Protein AF-A0A7X2D0K9-F1 (afdb_monomer)

Foldseek 3Di:
DQDQDDPVVQLVLLLVLLLVCCQVQNLVVDDLVNSLVPDSNRPDSVVVCVNAVDSVRSLVVNLVVLLVVLLVVLVCLCVVCVVPLLSNVLVLLVSLLVLVVVLVVCCVVPRNNVSSVSSNVSNVVSSLVSQLVSLQVCVVVVQQPPDPCRDNVCSSVLSVCLNCVLSVQQVPDDPPDDPVVSSVVSSVVNCVVRVHDDD

Nearest PDB structures (foldseek):
  6azh-assembly1_B  TM=4.948E-01  e=3.648E-04  Clostridium perfringens
  8ke8-assembly1_A  TM=5.463E-01  e=1.253E-03  Pseudomonas aeruginosa PAO1
  3q0v-assembly1_A  TM=5.232E-01  e=5.661E-03  Mycobacterium tuberculosis
  3rh2-assembly1_A-2  TM=4.936E-01  e=2.334E-02  Shewanella amazonensis SB2B
  8wll-assembly1_A  TM=2.276E-01  e=7.392E+00  Homo sapiens

Mean predicted aligned error: 6.4 Å

Sequence (199 aa):
MRITKKPDVRKQELIDLAKEMFLKNGYEKVSVREIVNASESMGSPGLFYYYFKSKKAIYEAVIDQMVDQEIEERRTIYEDNKAEPLQALMKLLHVIHNDSFEYQKFRLEKENRTLLEQVSKKLIVAEEDILNELITDMLKEEIISSNPLINLKSVKYITAFLIYGSNGILVGLNPDDDREEANQHIRLLIQELLGIKIE

pLDDT: mean 86.65, std 10.44, range [41.19, 97.5]

Solvent-accessible surface area (backbone atoms only — not comparable to full-atom values): 11268 Å² total; per-residue (Å²): 133,88,73,81,71,57,74,66,58,52,51,49,52,52,34,55,51,43,40,55,46,29,68,70,57,8,66,89,73,56,50,69,65,58,47,39,70,71,36,92,76,50,90,48,74,73,60,48,57,76,76,31,91,41,70,64,52,45,49,52,49,30,40,49,52,54,38,52,50,57,50,50,55,48,50,47,47,41,64,79,25,60,92,41,56,68,60,21,51,54,53,50,53,51,51,56,44,50,49,57,48,51,54,58,59,45,54,72,41,80,54,36,27,73,60,54,52,54,32,52,61,51,40,58,63,58,49,49,53,55,46,35,51,54,53,48,48,36,46,75,70,58,63,37,66,73,44,93,80,65,46,88,89,35,36,70,59,52,42,50,46,52,57,53,50,49,43,51,55,64,70,67,54,57,96,86,52,63,64,67,61,51,50,52,53,46,51,52,53,50,29,61,71,47,44,41,83,87,130

Structure (mmCIF, N/CA/C/O backbone):
data_AF-A0A7X2D0K9-F1
#
_entry.id   AF-A0A7X2D0K9-F1
#
loop_
_atom_site.group_PDB
_atom_site.id
_atom_site.type_symbol
_atom_site.label_atom_id
_atom_site.label_alt_id
_atom_site.label_comp_id
_atom_site.label_asym_id
_atom_site.label_entity_id
_atom_site.label_seq_id
_atom_site.pdbx_PDB_ins_code
_atom_site.Cartn_x
_atom_site.Cartn_y
_atom_site.Cartn_z
_atom_site.occupancy
_atom_site.B_iso_or_equiv
_atom_site.auth_seq_id
_atom_site.auth_comp_id
_atom_site.auth_asym_id
_atom_site.auth_atom_id
_atom_site.pdbx_PDB_model_num
ATOM 1 N N . MET A 1 1 ? 27.783 -22.783 -21.496 1.00 41.19 1 MET A N 1
ATOM 2 C CA . MET A 1 1 ? 26.554 -23.614 -21.463 1.00 41.19 1 MET A CA 1
ATOM 3 C C . MET A 1 1 ? 25.361 -22.682 -21.292 1.00 41.19 1 MET A C 1
ATOM 5 O O . MET A 1 1 ? 25.388 -21.886 -20.367 1.00 41.19 1 MET A O 1
ATOM 9 N N . ARG A 1 2 ? 24.355 -22.717 -22.179 1.00 52.44 2 ARG A N 1
ATOM 10 C CA . ARG A 1 2 ? 23.153 -21.870 -22.054 1.00 52.44 2 ARG A CA 1
ATOM 11 C C . ARG A 1 2 ? 22.210 -22.503 -21.030 1.00 52.44 2 ARG A C 1
ATOM 13 O O . ARG A 1 2 ? 21.571 -23.509 -21.329 1.00 52.44 2 ARG A O 1
ATOM 20 N N . ILE A 1 3 ? 22.151 -21.945 -19.822 1.00 51.19 3 ILE A N 1
ATOM 21 C CA . ILE A 1 3 ? 21.240 -22.424 -18.778 1.00 51.19 3 ILE A CA 1
ATOM 22 C C . ILE A 1 3 ? 19.817 -22.044 -19.191 1.00 51.19 3 ILE A C 1
ATOM 24 O O . ILE A 1 3 ? 19.452 -20.871 -19.278 1.00 51.19 3 ILE A O 1
ATOM 28 N N . THR A 1 4 ? 19.003 -23.049 -19.501 1.00 59.88 4 THR A N 1
ATOM 29 C CA . THR A 1 4 ? 17.607 -22.836 -19.880 1.00 59.88 4 THR A CA 1
ATOM 30 C C . THR A 1 4 ? 16.773 -22.744 -18.602 1.00 59.88 4 THR A C 1
ATOM 32 O O . THR A 1 4 ? 16.298 -23.757 -18.103 1.00 59.88 4 THR A O 1
ATOM 35 N N . LYS A 1 5 ? 16.615 -21.534 -18.045 1.00 65.81 5 LYS A N 1
ATOM 36 C CA . LYS A 1 5 ? 15.703 -21.287 -16.912 1.00 65.81 5 LYS A CA 1
ATOM 37 C C . LYS A 1 5 ? 14.236 -21.576 -17.304 1.00 65.81 5 LYS A C 1
ATOM 39 O O . LYS A 1 5 ? 13.895 -21.574 -18.491 1.00 65.81 5 LYS A O 1
ATOM 44 N N . LYS A 1 6 ? 13.356 -21.836 -16.328 1.00 77.31 6 LYS A N 1
ATOM 45 C CA . LYS A 1 6 ? 11.905 -21.997 -16.572 1.00 77.31 6 LYS A CA 1
ATOM 46 C C . LYS A 1 6 ? 11.286 -20.677 -17.081 1.00 77.31 6 LYS A C 1
ATOM 48 O O . LYS A 1 6 ? 11.848 -19.618 -16.795 1.00 77.31 6 LYS A O 1
ATOM 53 N N . PRO A 1 7 ? 10.172 -20.711 -17.841 1.00 76.31 7 PRO A N 1
ATOM 54 C CA . PRO A 1 7 ? 9.552 -19.509 -18.403 1.00 76.31 7 PRO A CA 1
ATOM 55 C C . PRO A 1 7 ? 9.272 -18.402 -17.379 1.00 76.31 7 PRO A C 1
ATOM 57 O O . PRO A 1 7 ? 9.607 -17.254 -17.657 1.00 76.31 7 PRO A O 1
ATOM 60 N N . ASP A 1 8 ? 8.764 -18.749 -16.196 1.00 82.56 8 ASP A N 1
ATOM 61 C CA . ASP A 1 8 ? 8.430 -17.773 -15.147 1.00 82.56 8 ASP A CA 1
ATOM 62 C C . ASP A 1 8 ? 9.672 -17.105 -14.555 1.00 82.56 8 ASP A C 1
ATOM 64 O O . ASP A 1 8 ? 9.684 -15.901 -14.330 1.00 82.56 8 ASP A O 1
ATOM 68 N N . VAL A 1 9 ? 10.768 -17.857 -14.412 1.00 86.31 9 VAL A N 1
ATOM 69 C CA . VAL A 1 9 ? 12.037 -17.326 -13.895 1.00 86.31 9 VAL A CA 1
ATOM 70 C C . VAL A 1 9 ? 12.632 -16.292 -14.852 1.00 86.31 9 VAL A C 1
ATOM 72 O O . VAL A 1 9 ? 13.181 -15.292 -14.407 1.00 86.31 9 VAL A O 1
ATOM 75 N N . ARG A 1 10 ? 12.504 -16.497 -16.171 1.00 88.75 10 ARG A N 1
ATOM 76 C CA . ARG A 1 10 ? 12.942 -15.490 -17.155 1.00 88.75 10 ARG A CA 1
ATOM 77 C C . ARG A 1 10 ? 12.069 -14.247 -17.130 1.00 88.75 10 ARG A C 1
ATOM 79 O O . ARG A 1 10 ? 12.584 -13.142 -17.256 1.00 88.75 10 ARG A O 1
ATOM 86 N N . LYS A 1 11 ? 10.751 -14.434 -17.006 1.00 92.31 11 LYS A N 1
ATOM 87 C CA . LYS A 1 11 ? 9.814 -13.316 -16.896 1.00 92.31 11 LYS A CA 1
ATOM 88 C C . LYS A 1 11 ? 10.157 -12.468 -15.673 1.00 92.31 11 LYS A C 1
ATOM 90 O O . LYS A 1 11 ? 10.263 -11.260 -15.820 1.00 92.31 11 LYS A O 1
ATOM 95 N N . GLN A 1 12 ? 10.388 -13.101 -14.524 1.00 94.62 12 GLN A N 1
ATOM 96 C CA . GLN A 1 12 ? 10.750 -12.414 -13.288 1.00 94.62 12 GLN A CA 1
ATOM 97 C C . GLN A 1 12 ? 12.094 -11.683 -13.406 1.00 94.62 12 GLN A C 1
ATOM 99 O O . GLN A 1 12 ? 12.159 -10.497 -13.117 1.00 94.62 12 GLN A O 1
ATOM 104 N N . GLU A 1 13 ? 13.123 -12.338 -13.956 1.00 94.56 13 GLU A N 1
ATOM 105 C CA . GLU A 1 13 ? 14.435 -11.716 -14.202 1.00 94.56 13 GLU A CA 1
ATOM 106 C C . GLU A 1 13 ? 14.327 -10.444 -15.062 1.00 94.56 13 GLU A C 1
ATOM 108 O O . GLU A 1 13 ? 14.977 -9.442 -14.776 1.00 94.56 13 GLU A O 1
ATOM 113 N N . LEU A 1 14 ? 13.479 -10.456 -16.098 1.00 95.62 14 LEU A N 1
ATOM 114 C CA . LEU A 1 14 ? 13.213 -9.264 -16.905 1.00 95.62 14 LEU A CA 1
ATOM 115 C C . LEU A 1 14 ? 12.571 -8.140 -16.083 1.00 95.62 14 LEU A C 1
ATOM 117 O O . LEU A 1 14 ? 12.952 -6.986 -16.268 1.00 95.62 14 LEU A O 1
ATOM 121 N N . ILE A 1 15 ? 11.599 -8.456 -15.219 1.00 97.06 15 ILE A N 1
ATOM 122 C CA . ILE A 1 15 ? 10.925 -7.451 -14.384 1.00 97.06 15 ILE A CA 1
ATOM 123 C C . ILE A 1 15 ? 11.915 -6.856 -13.380 1.00 97.06 15 ILE A C 1
ATOM 125 O O . ILE A 1 15 ? 11.982 -5.636 -13.268 1.00 97.06 15 ILE A O 1
ATOM 129 N N . ASP A 1 16 ? 12.736 -7.679 -12.726 1.00 96.31 16 ASP A N 1
ATOM 130 C CA . ASP A 1 16 ? 13.727 -7.215 -11.748 1.00 96.31 16 ASP A CA 1
ATOM 131 C C . ASP A 1 16 ? 14.760 -6.275 -12.389 1.00 96.31 16 ASP A C 1
ATOM 133 O O . ASP A 1 16 ? 14.993 -5.171 -11.893 1.00 96.31 16 ASP A O 1
ATOM 137 N N . LEU A 1 17 ? 15.300 -6.648 -13.555 1.00 96.50 17 LEU A N 1
ATOM 138 C CA . LEU A 1 17 ? 16.214 -5.790 -14.317 1.00 96.50 17 LEU A CA 1
ATOM 139 C C . LEU A 1 17 ? 15.535 -4.491 -14.763 1.00 96.50 17 LEU A C 1
ATOM 141 O O . LEU A 1 17 ? 16.104 -3.406 -14.643 1.00 96.50 17 LEU A O 1
ATOM 145 N N . ALA A 1 18 ? 14.304 -4.581 -15.271 1.00 96.56 18 ALA A N 1
ATOM 146 C CA . ALA A 1 18 ? 13.548 -3.405 -15.677 1.00 96.56 18 ALA A CA 1
ATOM 147 C C . ALA A 1 18 ? 13.277 -2.471 -14.489 1.00 96.56 18 ALA A C 1
ATOM 149 O O . ALA A 1 18 ? 13.417 -1.258 -14.644 1.00 96.56 18 ALA A O 1
ATOM 150 N N . LYS A 1 19 ? 12.957 -3.014 -13.306 1.00 95.38 19 LYS A N 1
ATOM 151 C CA . LYS A 1 19 ? 12.763 -2.258 -12.062 1.00 95.38 19 LYS A CA 1
ATOM 152 C C . LYS A 1 19 ? 14.001 -1.437 -11.726 1.00 95.38 19 LYS A C 1
ATOM 154 O O . LYS A 1 19 ? 13.898 -0.217 -11.601 1.00 95.38 19 LYS A O 1
ATOM 159 N N . GLU A 1 20 ? 15.167 -2.075 -11.649 1.00 93.50 2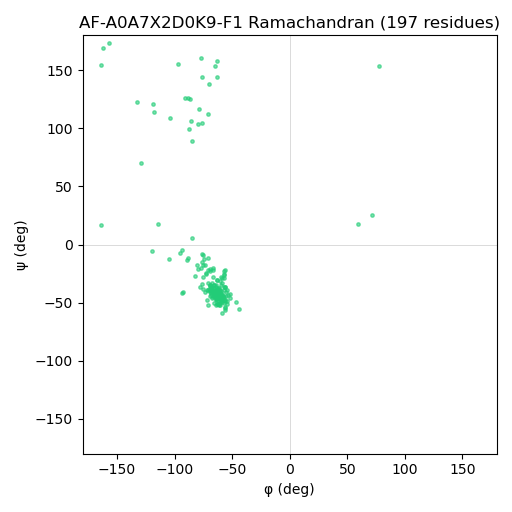0 GLU A N 1
ATOM 160 C CA . GLU A 1 20 ? 16.434 -1.391 -11.357 1.00 93.50 20 GLU A CA 1
ATOM 161 C C . GLU A 1 20 ? 16.735 -0.290 -12.377 1.00 93.50 20 GLU A C 1
ATOM 163 O O . GLU A 1 20 ? 17.089 0.835 -12.021 1.00 93.50 20 GLU A O 1
ATOM 168 N N . MET A 1 21 ? 16.557 -0.585 -13.665 1.00 94.31 21 MET A N 1
ATOM 169 C CA . MET A 1 21 ? 16.851 0.368 -14.729 1.00 94.31 21 MET A CA 1
ATOM 170 C C . MET A 1 21 ? 15.879 1.550 -14.741 1.00 94.31 21 MET A C 1
ATOM 172 O O . MET A 1 21 ? 16.321 2.680 -14.962 1.00 94.31 21 MET A O 1
ATOM 176 N N . PHE A 1 22 ? 14.584 1.318 -14.503 1.00 93.56 22 PHE A N 1
ATOM 177 C CA . PHE A 1 22 ? 13.576 2.376 -14.435 1.00 93.56 22 PHE A CA 1
ATOM 178 C C . PHE A 1 22 ? 13.753 3.261 -13.200 1.00 93.56 22 PHE A C 1
ATOM 180 O O . PHE A 1 22 ? 13.611 4.471 -13.342 1.00 93.56 22 PHE A O 1
ATOM 187 N N . LEU A 1 23 ? 14.110 2.695 -12.041 1.00 88.38 23 LEU A N 1
ATOM 188 C CA . LEU A 1 23 ? 14.434 3.453 -10.823 1.00 88.38 23 LEU A CA 1
ATOM 189 C C . LEU A 1 23 ? 15.770 4.202 -10.912 1.00 88.38 23 LEU A C 1
ATOM 191 O O . LEU A 1 23 ? 16.012 5.137 -10.156 1.00 88.38 23 LEU A O 1
ATOM 195 N N . LYS A 1 24 ? 16.682 3.784 -11.790 1.00 88.44 24 LYS A N 1
ATOM 196 C CA . LYS A 1 24 ? 17.983 4.448 -11.933 1.00 88.44 24 LYS A CA 1
ATOM 197 C C . LYS A 1 24 ? 17.992 5.532 -13.001 1.00 88.44 24 LYS A C 1
ATOM 199 O O . LYS A 1 24 ? 18.647 6.548 -12.822 1.00 88.44 24 LYS A O 1
ATOM 204 N N . ASN A 1 25 ? 17.341 5.281 -14.135 1.00 89.69 25 ASN A N 1
ATOM 205 C CA . ASN A 1 25 ? 17.474 6.118 -15.330 1.00 89.69 25 ASN A CA 1
ATOM 206 C C . ASN A 1 25 ? 16.141 6.749 -15.768 1.00 89.69 25 ASN A C 1
ATOM 208 O O . ASN A 1 25 ? 16.107 7.533 -16.720 1.00 89.69 25 ASN A O 1
ATOM 212 N N . GLY A 1 26 ? 15.035 6.393 -15.112 1.00 89.31 26 GLY A N 1
ATOM 213 C CA . GLY A 1 26 ? 13.687 6.793 -15.491 1.00 89.31 26 GLY A CA 1
ATOM 214 C C . GLY A 1 26 ? 13.119 5.997 -16.668 1.00 89.31 26 GLY A C 1
ATOM 215 O O . GLY A 1 26 ? 13.835 5.497 -17.541 1.00 89.31 26 GLY A O 1
ATOM 216 N N . TYR A 1 27 ? 11.787 5.910 -16.717 1.00 91.75 27 TYR A N 1
ATOM 217 C CA . TYR A 1 27 ? 11.067 5.148 -17.741 1.00 91.75 27 TYR A CA 1
ATOM 218 C C . TYR A 1 27 ? 11.460 5.563 -19.160 1.00 91.75 27 TYR A C 1
ATOM 220 O O . TYR A 1 27 ? 11.789 4.699 -19.964 1.00 91.75 27 TYR A O 1
ATOM 228 N N . GLU A 1 28 ? 11.477 6.859 -19.483 1.00 91.50 28 GLU A N 1
ATOM 229 C CA . GLU A 1 28 ? 11.691 7.335 -20.858 1.00 91.50 28 GLU A CA 1
ATOM 230 C C . GLU A 1 28 ? 13.061 6.951 -21.434 1.00 91.50 28 GLU A C 1
ATOM 232 O O . GLU A 1 28 ? 13.142 6.570 -22.602 1.00 91.50 28 GLU A O 1
ATOM 237 N N . LYS A 1 29 ? 14.121 6.961 -20.614 1.00 92.50 29 LYS A N 1
ATOM 238 C CA . LYS A 1 29 ? 15.502 6.746 -21.077 1.00 92.50 29 LYS A CA 1
ATOM 239 C C . LYS A 1 29 ? 15.866 5.277 -21.293 1.00 92.50 29 LYS A C 1
ATOM 241 O O . LYS A 1 29 ? 16.836 5.004 -21.986 1.00 92.50 29 LYS A O 1
ATOM 246 N N . VAL A 1 30 ? 15.105 4.341 -20.727 1.00 93.94 30 VAL A N 1
ATOM 247 C CA . VAL A 1 30 ? 15.395 2.902 -20.815 1.00 93.94 30 VAL A CA 1
ATOM 248 C C . VAL A 1 30 ? 14.707 2.280 -22.030 1.00 93.94 30 VAL A C 1
ATOM 250 O O . VAL A 1 30 ? 13.489 2.372 -22.185 1.00 93.94 30 VAL A O 1
ATOM 253 N N . SER A 1 31 ? 15.444 1.590 -22.892 1.00 94.81 31 SER A N 1
ATOM 254 C CA . SER A 1 31 ? 14.889 0.835 -24.020 1.00 94.81 31 SER A CA 1
ATOM 255 C C . SER A 1 31 ? 14.709 -0.654 -23.702 1.00 94.81 31 SER A C 1
ATOM 257 O O . SER A 1 31 ? 15.433 -1.240 -22.901 1.00 94.81 31 SER A O 1
ATOM 259 N N . VAL A 1 32 ? 13.778 -1.313 -24.406 1.00 93.88 32 VAL A N 1
ATOM 260 C CA . VAL A 1 32 ? 13.599 -2.781 -24.329 1.00 93.88 32 VAL A CA 1
ATOM 261 C C . VAL A 1 32 ? 14.899 -3.513 -24.658 1.00 93.88 32 VAL A C 1
ATOM 263 O O . VAL A 1 32 ? 15.212 -4.532 -24.051 1.00 93.88 32 VAL A O 1
ATOM 266 N N . ARG A 1 33 ? 15.679 -2.987 -25.608 1.00 92.31 33 ARG A N 1
ATOM 267 C CA . ARG A 1 33 ? 16.948 -3.591 -26.012 1.00 92.31 33 ARG A CA 1
ATOM 268 C C . ARG A 1 33 ? 17.971 -3.563 -24.880 1.00 92.31 33 ARG A C 1
ATOM 270 O O . ARG A 1 33 ? 18.665 -4.555 -24.700 1.00 92.31 33 ARG A O 1
ATOM 277 N N . GLU A 1 34 ? 18.059 -2.470 -24.128 1.00 94.69 34 GLU A N 1
ATOM 278 C CA . GLU A 1 34 ? 18.971 -2.385 -22.982 1.00 94.69 34 GLU A CA 1
ATOM 279 C C . GLU A 1 34 ? 18.564 -3.358 -21.870 1.00 94.69 34 GLU A C 1
ATOM 281 O O . GLU A 1 34 ? 19.430 -4.065 -21.367 1.00 94.69 34 GLU A O 1
ATOM 286 N N . ILE A 1 35 ? 17.263 -3.484 -21.568 1.00 94.44 35 ILE A N 1
ATOM 287 C CA . ILE A 1 35 ? 16.752 -4.468 -20.590 1.00 94.44 35 ILE A CA 1
ATOM 288 C C . ILE A 1 35 ? 17.111 -5.898 -21.021 1.00 94.44 35 ILE A C 1
ATOM 290 O O . ILE A 1 35 ? 17.628 -6.685 -20.234 1.00 94.44 35 ILE A O 1
ATOM 294 N N . VAL A 1 36 ? 16.872 -6.242 -22.292 1.00 92.62 36 VAL A N 1
ATOM 295 C CA . VAL A 1 36 ? 17.205 -7.570 -22.834 1.00 92.62 36 VAL A CA 1
ATOM 296 C C . VAL A 1 36 ? 18.707 -7.835 -22.780 1.00 92.62 36 VAL A C 1
ATOM 298 O O . VAL A 1 36 ? 19.105 -8.936 -22.419 1.00 92.62 36 VAL A O 1
ATOM 301 N N . ASN A 1 37 ? 19.534 -6.851 -23.138 1.00 91.94 37 ASN A N 1
ATOM 302 C CA . ASN A 1 37 ? 20.990 -6.995 -23.133 1.00 91.94 37 ASN A CA 1
ATOM 303 C C . ASN A 1 37 ? 21.562 -7.154 -21.717 1.00 91.94 37 ASN A C 1
ATOM 305 O O . ASN A 1 37 ? 22.624 -7.751 -21.569 1.00 91.94 37 ASN A O 1
ATOM 309 N N . ALA A 1 38 ? 20.886 -6.611 -20.702 1.00 91.44 38 ALA A N 1
ATOM 310 C CA . ALA A 1 38 ? 21.256 -6.785 -19.301 1.00 91.44 38 ALA A CA 1
ATOM 311 C C . ALA A 1 38 ? 20.893 -8.180 -18.758 1.00 91.44 38 ALA A C 1
ATOM 313 O O . ALA A 1 38 ? 21.428 -8.595 -17.734 1.00 91.44 38 ALA A O 1
ATOM 314 N N . SER A 1 39 ? 20.005 -8.917 -19.433 1.00 88.50 39 SER A N 1
ATOM 315 C CA . SER A 1 39 ? 19.603 -10.256 -19.011 1.00 88.50 39 SER A CA 1
ATOM 316 C C . SER A 1 39 ? 20.535 -11.334 -19.555 1.00 88.50 39 SER A C 1
ATOM 318 O O . SER A 1 39 ? 20.699 -11.510 -20.762 1.00 88.50 39 SER A O 1
ATOM 320 N N . GLU A 1 40 ? 21.070 -12.148 -18.650 1.00 81.62 40 GLU A N 1
ATOM 321 C CA . GLU A 1 40 ? 21.912 -13.297 -18.992 1.00 81.62 40 GLU A CA 1
ATOM 322 C C . GLU A 1 40 ? 21.105 -14.458 -19.596 1.00 81.62 40 GLU A C 1
ATOM 324 O O . GLU A 1 40 ? 21.635 -15.302 -20.327 1.00 81.62 40 GLU A O 1
ATOM 329 N N . SER A 1 41 ? 19.806 -14.531 -19.287 1.00 78.25 41 SER A N 1
ATOM 330 C CA . SER A 1 41 ? 18.927 -15.610 -19.745 1.00 78.25 41 SER A CA 1
ATOM 331 C C . SER A 1 41 ? 18.251 -15.330 -21.093 1.00 78.25 41 SER A C 1
ATOM 333 O O . SER A 1 41 ? 17.717 -16.257 -21.730 1.00 78.25 41 SER A O 1
ATOM 335 N N . MET A 1 42 ? 18.300 -14.079 -21.556 1.00 77.81 42 MET A N 1
ATOM 336 C CA . MET A 1 42 ? 17.675 -13.639 -22.795 1.00 77.81 42 MET A CA 1
ATOM 337 C C . MET A 1 42 ? 18.606 -13.843 -23.987 1.00 77.81 42 MET A C 1
ATOM 339 O O . MET A 1 42 ? 19.484 -13.052 -24.295 1.00 77.81 42 MET A O 1
ATOM 343 N N . GLY A 1 43 ? 18.376 -14.933 -24.720 1.00 69.88 43 GLY A N 1
ATOM 344 C CA . GLY A 1 43 ? 19.185 -15.265 -25.898 1.00 69.88 43 GLY A CA 1
ATOM 345 C C . GLY A 1 43 ? 18.909 -14.415 -27.147 1.00 69.88 43 GLY A C 1
ATOM 346 O O . GLY A 1 43 ? 19.660 -14.523 -28.109 1.00 69.88 43 GLY A O 1
ATOM 347 N N . SER A 1 44 ? 17.820 -13.633 -27.188 1.00 77.81 44 SER A N 1
ATOM 348 C CA . SER A 1 44 ? 17.538 -12.686 -28.282 1.00 77.81 44 SER A CA 1
ATOM 349 C C . SER A 1 44 ? 16.459 -11.658 -27.898 1.00 77.81 44 SER A C 1
ATOM 351 O O . SER A 1 44 ? 15.570 -11.995 -27.110 1.00 77.81 44 SER A O 1
ATOM 353 N N . PRO A 1 45 ? 16.439 -10.461 -28.522 1.00 77.69 45 PRO A N 1
ATOM 354 C CA . PRO A 1 45 ? 15.358 -9.481 -28.357 1.00 77.69 45 PRO A CA 1
ATOM 355 C C . PRO A 1 45 ? 13.969 -9.994 -28.749 1.00 77.69 45 PRO A C 1
ATOM 357 O O . PRO A 1 45 ? 12.979 -9.571 -28.165 1.00 77.69 45 PRO A O 1
ATOM 360 N N . GLY A 1 46 ? 13.874 -10.939 -29.691 1.00 83.88 46 GLY A N 1
ATOM 361 C CA . GLY A 1 46 ? 12.589 -11.515 -30.103 1.00 83.88 46 GLY A CA 1
ATOM 362 C C . GLY A 1 46 ? 11.877 -12.274 -28.979 1.00 83.88 46 GLY A C 1
ATOM 363 O O . GLY A 1 46 ? 10.652 -12.257 -28.906 1.00 83.88 46 GLY A O 1
ATOM 364 N N . LEU A 1 47 ? 12.635 -12.876 -28.054 1.00 87.12 47 LEU A N 1
ATOM 365 C CA . LEU A 1 47 ? 12.073 -13.603 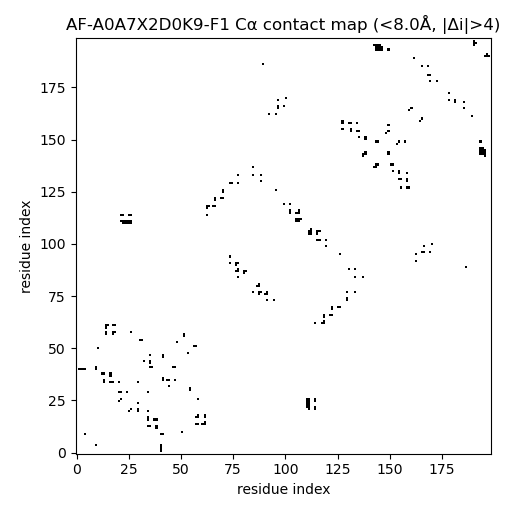-26.912 1.00 87.12 47 LEU A CA 1
ATOM 366 C C . LEU A 1 47 ? 11.394 -12.667 -25.901 1.00 87.12 47 LEU A C 1
ATOM 368 O O . LEU A 1 47 ? 10.516 -13.105 -25.168 1.00 87.12 47 LEU A O 1
ATOM 372 N N . PHE A 1 48 ? 11.750 -11.379 -25.868 1.00 91.56 48 PHE A N 1
ATOM 373 C CA . PHE A 1 48 ? 11.098 -10.416 -24.976 1.00 91.56 48 PHE A CA 1
ATOM 374 C C . PHE A 1 48 ? 9.598 -10.344 -25.258 1.00 91.56 48 PHE A C 1
ATOM 376 O O . PHE A 1 48 ? 8.787 -10.397 -24.337 1.00 91.56 48 PHE A O 1
ATOM 383 N N . TYR A 1 49 ? 9.235 -10.314 -26.542 1.00 91.56 49 TYR A N 1
ATOM 384 C CA . TYR A 1 49 ? 7.850 -10.179 -26.984 1.00 91.56 49 TYR A CA 1
ATOM 385 C C . TYR A 1 49 ? 6.986 -11.419 -26.731 1.00 91.56 49 TYR A C 1
ATOM 387 O O . TYR A 1 49 ? 5.763 -11.329 -26.809 1.00 91.56 49 TYR A O 1
ATOM 395 N N . TYR A 1 50 ? 7.597 -12.552 -26.368 1.00 90.69 50 TYR A N 1
ATOM 396 C CA . TYR A 1 50 ? 6.871 -13.697 -25.820 1.00 90.69 50 TYR A CA 1
ATOM 397 C C . TYR A 1 50 ? 6.323 -13.403 -24.411 1.00 90.69 50 TYR A C 1
ATOM 399 O O . TYR A 1 50 ? 5.225 -13.839 -24.079 1.00 90.69 50 TYR A O 1
ATOM 407 N N . TYR A 1 51 ? 7.063 -12.640 -23.596 1.00 92.38 51 TYR A N 1
ATOM 408 C CA . TYR A 1 51 ? 6.690 -12.307 -22.216 1.00 92.38 51 TYR A CA 1
ATOM 409 C C . TYR A 1 51 ? 5.930 -10.984 -22.099 1.00 92.38 51 TYR A C 1
ATOM 411 O O . TYR A 1 51 ? 4.950 -10.898 -21.360 1.00 92.38 51 TYR A O 1
ATOM 419 N N . PHE A 1 52 ? 6.365 -9.956 -22.830 1.00 95.62 52 PHE A N 1
ATOM 420 C CA . PHE A 1 52 ? 5.822 -8.605 -22.736 1.00 95.62 52 PHE A CA 1
ATOM 421 C C . PHE A 1 52 ? 5.534 -8.033 -24.116 1.00 95.62 52 PHE A C 1
ATOM 423 O O . PHE A 1 52 ? 6.421 -7.867 -24.948 1.00 95.62 52 PHE A O 1
ATOM 430 N N . LYS A 1 53 ? 4.277 -7.648 -24.346 1.00 94.75 53 LYS A N 1
ATOM 431 C CA . LYS A 1 53 ? 3.839 -7.089 -25.633 1.00 94.75 53 LYS A CA 1
ATOM 432 C C . LYS A 1 53 ? 4.468 -5.725 -25.944 1.00 94.75 53 LYS A C 1
ATOM 434 O O . LYS A 1 53 ? 4.475 -5.306 -27.097 1.00 94.75 53 LYS A O 1
ATOM 439 N N . SER A 1 54 ? 4.963 -5.009 -24.933 1.00 96.00 54 SER A N 1
ATOM 440 C CA . SER A 1 54 ? 5.544 -3.672 -25.078 1.00 96.00 54 SER A CA 1
ATOM 441 C C . SER A 1 54 ? 6.405 -3.284 -23.870 1.00 96.00 54 SER A C 1
ATOM 443 O O . SER A 1 54 ? 6.341 -3.921 -22.818 1.00 96.00 54 SER A O 1
ATOM 445 N N . LYS A 1 55 ? 7.161 -2.181 -23.998 1.00 95.56 55 LYS A N 1
ATOM 446 C CA . LYS A 1 55 ? 7.840 -1.510 -22.872 1.00 95.56 55 LYS A CA 1
ATOM 447 C C . LYS A 1 55 ? 6.854 -1.104 -21.766 1.00 95.56 55 LYS A C 1
ATOM 449 O O . LYS A 1 55 ? 7.171 -1.218 -20.590 1.00 95.56 55 LYS A O 1
ATOM 454 N N . LYS A 1 56 ? 5.644 -0.678 -22.147 1.00 96.38 56 LYS A N 1
ATOM 455 C CA . LYS A 1 56 ? 4.580 -0.336 -21.197 1.00 96.38 56 LYS A CA 1
ATOM 456 C C . LYS A 1 56 ? 4.128 -1.559 -20.393 1.00 96.38 56 LYS A C 1
ATOM 458 O O . LYS A 1 56 ? 3.951 -1.446 -19.194 1.00 96.38 56 LYS A O 1
ATOM 463 N N . ALA A 1 57 ? 4.006 -2.726 -21.030 1.00 97.50 57 ALA A N 1
ATOM 464 C CA . ALA A 1 57 ? 3.565 -3.944 -20.350 1.00 97.50 57 ALA A CA 1
ATOM 465 C C . ALA A 1 57 ? 4.553 -4.411 -19.265 1.00 97.50 57 ALA A C 1
ATOM 467 O O . ALA A 1 57 ? 4.129 -4.818 -18.191 1.00 97.50 57 ALA A O 1
ATOM 468 N N . ILE A 1 58 ? 5.866 -4.336 -19.521 1.00 97.06 58 ILE A N 1
ATOM 469 C CA . ILE A 1 58 ? 6.863 -4.642 -18.481 1.00 97.06 58 ILE A CA 1
ATOM 470 C C . ILE A 1 58 ? 6.909 -3.558 -17.401 1.00 97.06 58 ILE A C 1
ATOM 472 O O . ILE A 1 58 ? 7.113 -3.867 -16.237 1.00 97.06 58 ILE A O 1
ATOM 476 N N . TYR A 1 59 ? 6.665 -2.298 -17.760 1.00 96.56 59 TYR A N 1
ATOM 477 C CA . TYR A 1 59 ? 6.580 -1.205 -16.795 1.00 96.56 59 TYR A CA 1
ATOM 478 C C . TYR A 1 59 ? 5.382 -1.343 -15.846 1.00 96.56 59 TYR A C 1
ATOM 480 O O . TYR A 1 59 ? 5.537 -1.173 -14.642 1.00 96.56 59 TYR A O 1
ATOM 488 N N . GLU A 1 60 ? 4.209 -1.715 -16.364 1.00 96.69 60 GLU A N 1
ATOM 489 C CA . GLU A 1 60 ? 3.034 -2.045 -15.547 1.00 96.69 60 GLU A CA 1
ATOM 490 C C . GLU A 1 60 ? 3.329 -3.230 -14.614 1.00 96.69 60 GLU A C 1
ATOM 492 O O . GLU A 1 60 ? 3.028 -3.145 -13.429 1.00 96.69 60 GLU A O 1
ATOM 497 N N . ALA A 1 61 ? 4.018 -4.268 -15.106 1.00 97.19 61 ALA A N 1
ATOM 498 C CA . ALA A 1 61 ? 4.429 -5.406 -14.282 1.00 97.19 61 ALA A CA 1
ATOM 499 C C . ALA A 1 61 ? 5.449 -5.038 -13.188 1.00 97.19 61 ALA A C 1
ATOM 501 O O . ALA A 1 61 ? 5.395 -5.600 -12.100 1.00 97.19 61 ALA A O 1
ATOM 502 N N . VAL A 1 62 ? 6.363 -4.094 -13.450 1.00 96.75 62 VAL A N 1
ATOM 503 C CA . VAL A 1 62 ? 7.270 -3.549 -12.424 1.00 96.75 62 VAL A CA 1
ATOM 504 C C . VAL A 1 62 ? 6.473 -2.842 -11.330 1.00 96.75 62 VAL A C 1
ATOM 506 O O . VAL A 1 62 ? 6.742 -3.060 -10.153 1.00 96.75 62 VAL A O 1
ATOM 509 N N . ILE A 1 63 ? 5.493 -2.014 -11.708 1.00 94.75 63 ILE A N 1
ATOM 510 C CA . ILE A 1 63 ? 4.618 -1.335 -10.745 1.00 94.75 63 ILE A CA 1
ATOM 511 C C . ILE A 1 63 ? 3.864 -2.365 -9.901 1.00 94.75 63 ILE A C 1
ATOM 513 O O . ILE A 1 63 ? 3.846 -2.228 -8.684 1.00 94.75 63 ILE A O 1
ATOM 517 N N . ASP A 1 64 ? 3.260 -3.372 -10.536 1.00 95.75 64 ASP A N 1
ATOM 518 C CA . ASP A 1 64 ? 2.518 -4.423 -9.832 1.00 95.75 64 ASP A CA 1
ATOM 519 C C . ASP A 1 64 ? 3.424 -5.170 -8.849 1.00 95.75 64 ASP A C 1
ATOM 521 O O . ASP A 1 64 ? 3.086 -5.260 -7.679 1.00 95.75 64 ASP A O 1
ATOM 525 N N . GLN A 1 65 ? 4.627 -5.582 -9.268 1.00 95.38 65 GLN A N 1
ATOM 526 C CA . GLN A 1 65 ? 5.582 -6.240 -8.371 1.00 95.38 65 GLN A CA 1
ATOM 527 C C . GLN A 1 65 ? 5.959 -5.366 -7.168 1.00 95.38 65 GLN A C 1
ATOM 529 O O . GLN A 1 65 ? 6.085 -5.878 -6.059 1.00 95.38 65 GLN A O 1
ATOM 534 N N . MET A 1 66 ? 6.194 -4.068 -7.380 1.00 92.62 66 MET A N 1
ATOM 535 C CA . MET A 1 66 ? 6.519 -3.156 -6.281 1.00 92.62 66 MET A CA 1
ATOM 536 C C . MET A 1 66 ? 5.348 -3.040 -5.303 1.00 92.62 66 MET A C 1
ATOM 538 O O . MET A 1 66 ? 5.561 -3.105 -4.101 1.00 92.62 66 MET A O 1
ATOM 542 N N . VAL A 1 67 ? 4.120 -2.913 -5.810 1.00 92.94 67 VAL A N 1
ATOM 543 C CA . VAL A 1 67 ? 2.914 -2.851 -4.973 1.00 92.94 67 VAL A CA 1
ATOM 544 C C . VAL A 1 67 ? 2.716 -4.155 -4.203 1.00 92.94 67 VAL A C 1
ATOM 546 O O . VAL A 1 67 ? 2.497 -4.113 -2.998 1.00 92.94 67 VAL A O 1
ATOM 549 N N . ASP A 1 68 ? 2.832 -5.299 -4.876 1.00 93.75 68 ASP A N 1
ATOM 550 C CA . ASP A 1 68 ? 2.652 -6.619 -4.272 1.00 93.75 68 ASP A CA 1
ATOM 551 C C . ASP A 1 68 ? 3.666 -6.862 -3.146 1.00 93.75 68 ASP A C 1
ATOM 553 O O . ASP A 1 68 ? 3.301 -7.401 -2.105 1.00 93.75 68 ASP A O 1
ATOM 557 N N . GLN A 1 69 ? 4.920 -6.427 -3.319 1.00 92.25 69 GLN A N 1
ATOM 558 C CA . GLN A 1 69 ? 5.951 -6.558 -2.289 1.00 92.25 69 GLN A CA 1
ATOM 559 C C . GLN A 1 69 ? 5.590 -5.767 -1.019 1.00 92.25 69 GLN A C 1
ATOM 561 O O . GLN A 1 69 ? 5.583 -6.332 0.071 1.00 92.25 69 GLN A O 1
ATOM 566 N N . GLU A 1 70 ? 5.240 -4.489 -1.160 1.00 91.38 70 GLU A N 1
ATOM 567 C CA . GLU A 1 70 ? 4.851 -3.625 -0.034 1.00 91.38 70 GLU A CA 1
ATOM 568 C C . GLU A 1 70 ? 3.586 -4.146 0.672 1.00 91.38 70 GLU A C 1
ATOM 570 O O . GLU A 1 70 ? 3.469 -4.131 1.899 1.00 91.38 70 GLU A O 1
ATOM 575 N N . ILE A 1 71 ? 2.617 -4.642 -0.101 1.00 92.94 71 ILE A N 1
ATOM 576 C CA . ILE A 1 71 ? 1.375 -5.208 0.432 1.00 92.94 71 ILE A CA 1
ATOM 577 C C . ILE A 1 71 ? 1.620 -6.514 1.180 1.00 92.94 71 ILE A C 1
ATOM 579 O O . ILE A 1 71 ? 0.998 -6.725 2.222 1.00 92.94 71 ILE A O 1
ATOM 583 N N . GLU A 1 72 ? 2.533 -7.362 0.714 1.00 93.75 72 GLU A N 1
ATOM 584 C CA . GLU A 1 72 ? 2.899 -8.586 1.427 1.00 93.75 72 GLU A CA 1
ATOM 585 C C . GLU A 1 72 ? 3.601 -8.277 2.758 1.00 93.75 72 GLU A C 1
ATOM 587 O O . GLU A 1 72 ? 3.299 -8.895 3.783 1.00 93.75 72 GLU A O 1
ATOM 592 N N . GLU A 1 73 ? 4.475 -7.267 2.785 1.00 91.81 73 GLU A N 1
ATOM 593 C CA . GLU A 1 73 ? 5.118 -6.794 4.017 1.00 91.81 73 GLU A CA 1
ATOM 594 C C . GLU A 1 73 ? 4.075 -6.301 5.035 1.00 91.81 73 GLU A C 1
ATOM 596 O O . GLU A 1 73 ? 4.098 -6.680 6.209 1.00 91.81 73 GLU A O 1
ATOM 601 N N . ARG A 1 74 ? 3.079 -5.535 4.584 1.00 92.75 74 ARG A N 1
ATOM 602 C CA . ARG A 1 74 ? 1.973 -5.055 5.432 1.00 92.75 74 ARG A CA 1
ATOM 603 C C . ARG A 1 74 ? 1.042 -6.172 5.881 1.00 92.75 74 ARG A C 1
ATOM 605 O O . ARG A 1 74 ? 0.622 -6.189 7.036 1.00 92.75 74 ARG A O 1
ATOM 612 N N . ARG A 1 75 ? 0.742 -7.131 5.005 1.00 93.50 75 ARG A N 1
ATOM 613 C CA . ARG A 1 75 ? -0.034 -8.323 5.361 1.00 93.50 75 ARG A CA 1
ATOM 614 C C . ARG A 1 75 ? 0.683 -9.132 6.438 1.00 93.50 75 ARG A C 1
ATOM 616 O O . ARG A 1 75 ? 0.045 -9.526 7.407 1.00 93.50 75 ARG A O 1
ATOM 623 N N . THR A 1 76 ? 2.000 -9.290 6.324 1.00 93.88 76 THR A N 1
ATOM 624 C CA . THR A 1 76 ? 2.833 -9.929 7.353 1.00 93.88 76 THR A CA 1
ATOM 625 C C . THR A 1 76 ? 2.734 -9.181 8.683 1.00 93.88 76 THR A C 1
ATOM 627 O O . THR A 1 76 ? 2.494 -9.804 9.712 1.00 93.88 76 THR A O 1
ATOM 630 N N . ILE A 1 77 ? 2.813 -7.842 8.678 1.00 92.56 77 ILE A N 1
ATOM 631 C CA . ILE A 1 77 ? 2.616 -7.031 9.895 1.00 92.56 77 ILE A CA 1
ATOM 632 C C . ILE A 1 77 ? 1.247 -7.297 10.528 1.00 92.56 77 ILE A C 1
ATOM 634 O O . ILE A 1 77 ? 1.164 -7.452 11.746 1.00 92.56 77 ILE A O 1
ATOM 638 N N . TYR A 1 78 ? 0.179 -7.335 9.735 1.00 91.88 78 TYR A N 1
ATOM 639 C CA . TYR A 1 78 ? -1.159 -7.616 10.249 1.00 91.88 78 TYR A CA 1
ATOM 640 C C . TYR A 1 78 ? -1.254 -9.026 10.856 1.00 91.88 78 TYR A C 1
ATOM 642 O O . TYR A 1 78 ? -1.653 -9.157 12.013 1.00 91.88 78 TYR A O 1
ATOM 650 N N . GLU A 1 79 ? -0.830 -10.063 10.129 1.00 92.19 79 GLU A N 1
ATOM 651 C CA . GLU A 1 79 ? -0.938 -11.456 10.584 1.00 92.19 79 GLU A CA 1
ATOM 652 C C . GLU A 1 79 ? -0.053 -11.750 11.808 1.00 92.19 79 GLU A C 1
ATOM 654 O O . GLU A 1 79 ? -0.517 -12.370 12.767 1.00 92.19 79 GLU A O 1
ATOM 659 N N . ASP A 1 80 ? 1.180 -11.234 11.849 1.00 94.25 80 ASP A N 1
ATOM 660 C CA . ASP A 1 80 ? 2.101 -11.425 12.980 1.00 94.25 80 ASP A CA 1
ATOM 661 C C . ASP A 1 80 ? 1.615 -10.742 14.269 1.00 94.25 80 ASP A C 1
ATOM 663 O O . ASP A 1 80 ? 2.033 -11.105 15.369 1.00 94.25 80 ASP A O 1
ATOM 667 N N . ASN A 1 81 ? 0.743 -9.735 14.152 1.00 91.25 81 ASN A N 1
ATOM 668 C CA . ASN A 1 81 ? 0.238 -8.943 15.277 1.00 91.25 81 ASN A CA 1
ATOM 669 C C . ASN A 1 81 ? -1.265 -9.143 15.499 1.00 91.25 81 ASN A C 1
ATOM 671 O O . ASN A 1 81 ? -1.897 -8.349 16.194 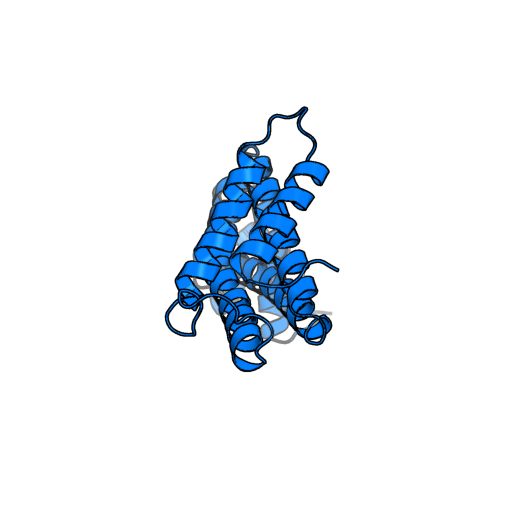1.00 91.25 81 ASN A O 1
ATOM 675 N N . LYS A 1 82 ? -1.845 -10.217 14.952 1.00 86.88 82 LYS A N 1
ATOM 676 C CA . LYS A 1 82 ? -3.286 -10.490 15.026 1.00 86.88 82 LYS A CA 1
ATOM 677 C C . LYS A 1 82 ? -3.814 -10.632 16.456 1.00 86.88 82 LYS A C 1
ATOM 679 O O . LYS A 1 82 ? -4.965 -10.313 16.714 1.00 86.88 82 LYS A O 1
ATOM 684 N N . ALA A 1 83 ? -2.966 -11.067 17.390 1.00 88.56 83 ALA A N 1
ATOM 685 C CA . ALA A 1 83 ? -3.304 -11.155 18.812 1.00 88.56 83 ALA A CA 1
ATOM 686 C C . ALA A 1 83 ? -3.366 -9.785 19.522 1.00 88.56 83 ALA A C 1
ATOM 688 O O . ALA A 1 83 ? -3.961 -9.682 20.589 1.00 88.56 83 ALA A O 1
ATOM 689 N N . GLU A 1 84 ? -2.774 -8.740 18.933 1.00 90.62 84 GLU A N 1
ATOM 690 C CA . GLU A 1 84 ? -2.700 -7.377 19.474 1.00 90.62 84 GLU A CA 1
ATOM 691 C C . GLU A 1 84 ? -3.176 -6.360 18.405 1.00 90.62 84 GLU A C 1
ATOM 693 O O . GLU A 1 84 ? -2.371 -5.595 17.857 1.00 90.62 84 GLU A O 1
ATOM 698 N N . PRO A 1 85 ? -4.480 -6.305 18.060 1.00 88.94 85 PRO A N 1
ATOM 699 C CA . PRO A 1 85 ? -4.955 -5.567 16.881 1.00 88.94 85 PRO A CA 1
ATOM 700 C C . PRO A 1 85 ? -4.673 -4.060 16.891 1.00 88.94 85 PRO A C 1
ATOM 702 O O . PRO A 1 85 ? -4.416 -3.469 15.843 1.00 88.94 85 PRO A O 1
ATOM 705 N N . LEU A 1 86 ? -4.648 -3.421 18.068 1.00 87.12 86 LEU A N 1
ATOM 706 C CA . LEU A 1 86 ? -4.231 -2.019 18.171 1.00 87.12 86 LEU A CA 1
ATOM 707 C C . LEU A 1 86 ? -2.747 -1.852 17.811 1.00 87.12 86 LEU A C 1
ATOM 709 O O . LEU A 1 86 ? -2.381 -0.890 17.138 1.00 87.12 86 LEU A O 1
ATOM 713 N N . GLN A 1 87 ? -1.885 -2.782 18.225 1.00 89.50 87 GLN A N 1
ATOM 714 C CA . GLN A 1 87 ? -0.475 -2.757 17.850 1.00 89.50 87 GLN A CA 1
ATOM 715 C C . GLN A 1 87 ? -0.308 -2.976 16.341 1.00 89.50 87 GLN A C 1
ATOM 717 O O . GLN A 1 87 ? 0.483 -2.264 15.718 1.00 89.50 87 GLN A O 1
ATOM 722 N N . ALA A 1 88 ? -1.071 -3.903 15.751 1.00 93.12 88 ALA A N 1
ATOM 723 C CA . ALA A 1 88 ? -1.111 -4.108 14.303 1.00 93.12 88 ALA A CA 1
ATOM 724 C C . ALA A 1 88 ? -1.505 -2.815 13.569 1.00 93.12 88 ALA A C 1
ATOM 726 O O . ALA A 1 88 ? -0.798 -2.384 12.658 1.00 93.12 88 ALA A O 1
ATOM 727 N N . LEU A 1 89 ? -2.566 -2.140 14.029 1.00 92.75 89 LEU A N 1
ATOM 728 C CA . LEU A 1 89 ? -3.042 -0.875 13.464 1.00 92.75 89 LEU A CA 1
ATOM 729 C C . LEU A 1 89 ? -1.961 0.209 13.516 1.00 92.75 89 LEU A C 1
ATOM 731 O O . LEU A 1 89 ? -1.675 0.851 12.506 1.00 92.75 89 LEU A O 1
ATOM 735 N N . MET A 1 90 ? -1.331 0.396 14.679 1.00 90.38 90 MET A N 1
ATOM 736 C CA . MET A 1 90 ? -0.289 1.411 14.853 1.00 90.38 90 MET A CA 1
ATOM 737 C C . MET A 1 90 ? 0.936 1.135 13.974 1.00 90.38 90 MET A C 1
ATOM 739 O O . MET A 1 90 ? 1.484 2.068 13.386 1.00 90.38 90 MET A O 1
ATOM 743 N N . LYS A 1 91 ? 1.351 -0.133 13.842 1.00 92.62 91 LYS A N 1
ATOM 744 C CA . LYS A 1 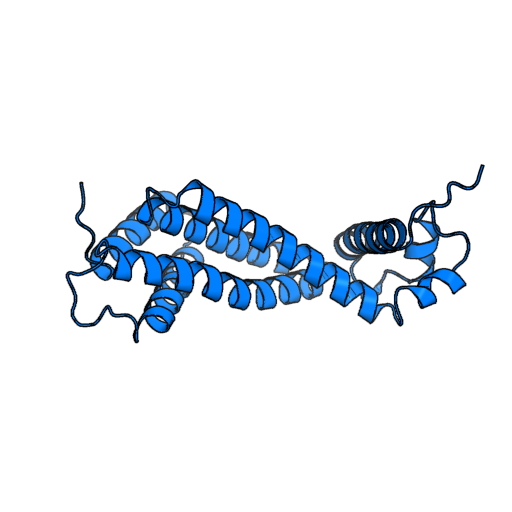91 ? 2.465 -0.528 12.965 1.00 92.62 91 LYS A CA 1
ATOM 745 C C . LYS A 1 91 ? 2.137 -0.299 11.489 1.00 92.62 91 LYS A C 1
ATOM 747 O O . LYS A 1 91 ? 2.965 0.264 10.777 1.00 92.62 91 LYS A O 1
ATOM 752 N N . LEU A 1 92 ? 0.938 -0.677 11.044 1.00 93.06 92 LEU A N 1
ATOM 753 C CA . LEU A 1 92 ? 0.488 -0.448 9.668 1.00 93.06 92 LEU A CA 1
ATOM 754 C C . LEU A 1 92 ? 0.460 1.041 9.330 1.00 93.06 92 LEU A C 1
ATOM 756 O O . LEU A 1 92 ? 1.055 1.452 8.338 1.00 93.06 92 LEU A O 1
ATOM 760 N N . LEU A 1 93 ? -0.163 1.861 10.181 1.00 91.25 93 LEU A N 1
ATOM 761 C CA . LEU A 1 93 ? -0.207 3.309 9.980 1.00 91.25 93 LEU A CA 1
ATOM 762 C C . LEU A 1 93 ? 1.200 3.916 9.950 1.00 91.25 93 LEU A C 1
ATOM 764 O O . LEU A 1 93 ? 1.477 4.766 9.111 1.00 91.25 93 LEU A O 1
ATOM 768 N N . HIS A 1 94 ? 2.113 3.460 10.811 1.00 89.19 94 HIS A N 1
ATOM 769 C CA . HIS A 1 94 ? 3.502 3.918 10.790 1.00 89.19 94 HIS A CA 1
ATOM 770 C C . HIS A 1 94 ? 4.191 3.655 9.440 1.00 89.19 94 HIS A C 1
ATOM 772 O O . HIS A 1 94 ? 4.815 4.567 8.895 1.00 89.19 94 HIS A O 1
ATOM 778 N N . VAL A 1 95 ? 4.047 2.446 8.884 1.00 89.31 95 VAL A N 1
ATOM 779 C CA . VAL A 1 95 ? 4.597 2.092 7.561 1.00 89.31 95 VAL A CA 1
ATOM 780 C C . VAL A 1 95 ? 3.970 2.956 6.467 1.00 89.31 95 VAL A C 1
ATOM 782 O O . VAL A 1 95 ? 4.693 3.647 5.755 1.00 89.31 95 VAL A O 1
ATOM 785 N N . ILE A 1 96 ? 2.637 3.033 6.420 1.00 86.88 96 ILE A N 1
ATOM 786 C CA . ILE A 1 96 ? 1.891 3.842 5.441 1.00 86.88 96 ILE A CA 1
ATOM 787 C C . ILE A 1 96 ? 2.367 5.303 5.435 1.00 86.88 96 ILE A C 1
ATOM 789 O O . ILE A 1 96 ? 2.578 5.907 4.379 1.00 86.88 96 ILE A O 1
ATOM 793 N N . HIS A 1 97 ? 2.574 5.892 6.613 1.00 84.12 97 HIS A N 1
ATOM 794 C CA . HIS A 1 97 ? 3.041 7.272 6.717 1.00 84.12 97 HIS A CA 1
ATOM 795 C C . HIS A 1 97 ? 4.498 7.457 6.307 1.00 84.12 97 HIS A C 1
ATOM 797 O O . HIS A 1 97 ? 4.828 8.475 5.694 1.00 84.12 97 HIS A O 1
ATOM 803 N N . ASN A 1 98 ? 5.377 6.517 6.656 1.00 81.19 98 ASN A N 1
ATOM 804 C CA . ASN A 1 98 ? 6.771 6.568 6.226 1.00 81.19 98 ASN A CA 1
ATOM 805 C C . ASN A 1 98 ? 6.870 6.485 4.709 1.00 81.19 98 ASN A C 1
ATOM 807 O O . ASN A 1 98 ? 7.587 7.287 4.115 1.00 81.19 98 ASN A O 1
ATOM 811 N N . ASP A 1 99 ? 6.084 5.614 4.088 1.00 77.56 99 ASP A N 1
ATOM 812 C CA . ASP A 1 99 ? 6.039 5.489 2.637 1.00 77.56 99 ASP A CA 1
ATOM 813 C C . ASP A 1 99 ? 5.515 6.778 2.009 1.00 77.56 99 ASP A C 1
ATOM 815 O O . ASP A 1 99 ? 6.143 7.339 1.115 1.00 77.56 99 ASP A O 1
ATOM 819 N N . SER A 1 100 ? 4.411 7.328 2.525 1.00 72.44 100 SER A N 1
ATOM 820 C CA . SER A 1 100 ? 3.880 8.629 2.095 1.00 72.44 100 SER A CA 1
ATOM 821 C C . SER A 1 100 ? 4.927 9.752 2.180 1.00 72.44 100 SER A C 1
ATOM 823 O O . SER A 1 100 ? 5.003 10.606 1.285 1.00 72.44 100 SER A O 1
ATOM 825 N N . PHE A 1 101 ? 5.759 9.751 3.224 1.00 71.06 101 PHE A N 1
ATOM 826 C CA . PHE A 1 101 ? 6.844 10.713 3.416 1.00 71.06 101 PHE A CA 1
ATOM 827 C C . PHE A 1 101 ? 8.019 10.481 2.452 1.00 71.06 101 PHE A C 1
ATOM 829 O O . PHE A 1 101 ? 8.474 11.420 1.792 1.00 71.06 101 PHE A O 1
ATOM 836 N N . GLU A 1 102 ? 8.489 9.244 2.304 1.00 69.75 102 GLU A N 1
ATOM 837 C CA . GLU A 1 102 ? 9.557 8.898 1.361 1.00 69.75 102 GLU A CA 1
ATOM 838 C C . GLU A 1 102 ? 9.113 9.172 -0.083 1.00 69.75 102 GLU A C 1
ATOM 840 O O . GLU A 1 102 ? 9.825 9.840 -0.833 1.00 69.75 102 GLU A O 1
ATOM 845 N N . TYR A 1 103 ? 7.884 8.818 -0.468 1.00 68.00 103 TYR A N 1
ATOM 846 C CA . TYR A 1 103 ? 7.318 9.180 -1.770 1.00 68.00 103 TYR A CA 1
ATOM 847 C C . TYR A 1 103 ? 7.240 10.702 -1.975 1.00 68.00 103 TYR A C 1
ATOM 849 O O . TYR A 1 103 ? 7.445 11.189 -3.091 1.00 68.00 103 TYR A O 1
ATOM 857 N N . GLN A 1 104 ? 6.980 11.492 -0.927 1.00 65.00 104 GLN A N 1
ATOM 858 C CA . GLN A 1 104 ? 7.064 12.958 -0.990 1.00 65.00 104 GLN A CA 1
ATOM 859 C C . GLN A 1 104 ? 8.482 13.459 -1.257 1.00 65.00 104 GLN A C 1
ATOM 861 O O . GLN A 1 104 ? 8.663 14.340 -2.098 1.00 65.00 104 GLN A O 1
ATOM 866 N N . LYS A 1 105 ? 9.480 12.873 -0.602 1.00 65.56 105 LYS A N 1
ATOM 867 C CA . LYS A 1 105 ? 10.892 13.214 -0.780 1.00 65.56 105 LYS A CA 1
ATOM 868 C C . LYS A 1 105 ? 11.403 12.813 -2.167 1.00 65.56 105 LYS A C 1
ATOM 870 O O . LYS A 1 105 ? 11.986 13.641 -2.865 1.00 65.56 105 LYS A O 1
ATOM 875 N N . PHE A 1 106 ? 11.094 11.601 -2.627 1.00 62.28 106 PHE A N 1
ATOM 876 C CA . PHE A 1 106 ? 11.480 11.112 -3.954 1.00 62.28 106 PHE A CA 1
ATOM 877 C C . PHE A 1 106 ? 10.757 11.820 -5.107 1.00 62.28 106 PHE A C 1
ATOM 879 O O . PHE A 1 106 ? 11.289 11.869 -6.214 1.00 62.28 106 PHE A O 1
ATOM 886 N N . ARG A 1 107 ? 9.592 12.455 -4.885 1.00 55.84 107 ARG A N 1
ATOM 887 C CA . ARG A 1 107 ? 8.976 13.350 -5.892 1.00 55.84 107 ARG A CA 1
ATOM 888 C C . ARG A 1 107 ? 9.909 14.484 -6.339 1.00 55.84 107 ARG A C 1
ATOM 890 O O . ARG A 1 107 ? 9.699 15.029 -7.427 1.00 55.84 107 ARG A O 1
ATOM 897 N N . LEU A 1 108 ? 10.909 14.843 -5.532 1.00 55.78 108 LEU A N 1
ATOM 898 C CA . LEU A 1 108 ? 11.912 15.856 -5.866 1.00 55.78 108 LEU A CA 1
ATOM 899 C C . LEU A 1 108 ? 12.982 15.328 -6.843 1.00 55.78 108 LEU A C 1
ATOM 901 O O . LEU A 1 108 ? 13.604 16.120 -7.556 1.00 55.78 108 LEU A O 1
ATOM 905 N N . GLU A 1 109 ? 13.147 14.008 -6.958 1.00 65.94 109 GLU A N 1
ATOM 906 C CA . GLU A 1 109 ? 14.036 13.361 -7.925 1.00 65.94 109 GLU A CA 1
ATOM 907 C C . GLU A 1 109 ? 13.311 13.159 -9.266 1.00 65.94 109 GLU A C 1
ATOM 909 O O . GLU A 1 109 ? 12.430 12.310 -9.429 1.00 65.94 109 GLU A O 1
ATOM 914 N N . LYS A 1 110 ? 13.672 13.975 -10.265 1.00 65.75 110 LYS A N 1
ATOM 915 C CA . LYS A 1 110 ? 12.931 14.086 -11.538 1.00 65.75 110 LYS A CA 1
ATOM 916 C C . LYS A 1 110 ? 12.775 12.771 -12.309 1.00 65.75 110 LYS A C 1
ATOM 918 O O . LYS A 1 110 ? 11.815 12.641 -13.063 1.00 65.75 110 LYS A O 1
ATOM 923 N N . GLU A 1 111 ? 13.709 11.835 -12.168 1.00 72.00 111 GLU A N 1
ATOM 924 C CA . GLU A 1 111 ? 13.786 10.644 -13.027 1.00 72.00 111 GLU A CA 1
ATOM 925 C C . GLU A 1 111 ? 12.830 9.525 -12.584 1.00 72.00 111 GLU A C 1
ATOM 927 O O . GLU A 1 111 ? 12.310 8.800 -13.434 1.00 72.00 111 GLU A O 1
ATOM 932 N N . ASN A 1 112 ? 12.496 9.465 -11.290 1.00 72.69 112 ASN A N 1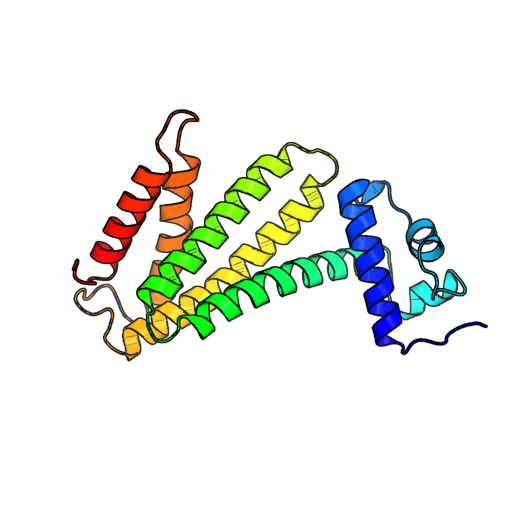
ATOM 933 C CA . ASN A 1 112 ? 11.693 8.386 -10.694 1.00 72.69 112 ASN A CA 1
ATOM 934 C C . ASN A 1 112 ? 10.255 8.781 -10.372 1.00 72.69 112 ASN A C 1
ATOM 936 O O . ASN A 1 112 ? 9.406 7.916 -10.136 1.00 72.69 112 ASN A O 1
ATOM 940 N N . ARG A 1 113 ? 9.964 10.085 -10.408 1.00 76.88 113 ARG A N 1
ATOM 941 C CA . ARG A 1 113 ? 8.688 10.666 -9.989 1.00 76.88 113 ARG A CA 1
ATOM 942 C C . ARG A 1 113 ? 7.468 9.928 -10.547 1.00 76.88 113 ARG A C 1
ATOM 944 O O . ARG A 1 113 ? 6.571 9.587 -9.789 1.00 76.88 113 ARG A O 1
ATOM 951 N N . THR A 1 114 ? 7.436 9.659 -11.852 1.00 83.56 114 THR A N 1
ATOM 952 C CA . THR A 1 114 ? 6.264 9.059 -12.515 1.00 83.56 114 THR A CA 1
ATOM 953 C C . THR A 1 114 ? 6.017 7.603 -12.111 1.00 83.56 114 THR A C 1
ATOM 955 O O . THR A 1 114 ? 4.862 7.181 -12.038 1.00 83.56 114 THR A O 1
ATOM 958 N N . LEU A 1 115 ? 7.081 6.829 -11.866 1.00 87.25 115 LEU A N 1
ATOM 959 C CA . LEU A 1 115 ? 6.976 5.436 -11.422 1.00 87.25 115 LEU A CA 1
ATOM 960 C C . LEU A 1 115 ? 6.479 5.378 -9.978 1.00 87.25 115 LEU A C 1
ATOM 962 O O . LEU A 1 115 ? 5.471 4.733 -9.702 1.00 87.25 115 LEU A O 1
ATOM 966 N N . LEU A 1 116 ? 7.135 6.123 -9.090 1.00 85.00 116 LEU A N 1
ATOM 967 C CA . LEU A 1 116 ? 6.794 6.156 -7.670 1.00 85.00 116 LEU A CA 1
ATOM 968 C C . LEU A 1 116 ? 5.396 6.738 -7.422 1.00 85.00 116 LEU A C 1
ATOM 970 O O . LEU A 1 116 ? 4.669 6.248 -6.565 1.00 85.00 116 LEU A O 1
ATOM 974 N N . GLU A 1 117 ? 4.960 7.719 -8.219 1.00 82.94 117 GLU A N 1
ATOM 975 C CA . GLU A 1 117 ? 3.587 8.236 -8.155 1.00 82.94 117 GLU A CA 1
ATOM 976 C C . GLU A 1 117 ? 2.542 7.166 -8.515 1.00 82.94 117 GLU A C 1
ATOM 978 O O . GLU A 1 117 ? 1.477 7.113 -7.901 1.00 82.94 117 GLU A O 1
ATOM 983 N N . GLN A 1 118 ? 2.819 6.308 -9.500 1.00 88.81 118 GLN A N 1
ATOM 984 C CA . GLN A 1 118 ? 1.903 5.225 -9.873 1.00 88.81 118 GLN A CA 1
ATOM 985 C C . GLN A 1 118 ? 1.863 4.111 -8.829 1.00 88.81 118 GLN A C 1
ATOM 987 O O . GLN A 1 118 ? 0.776 3.609 -8.542 1.00 88.81 118 GLN A O 1
ATOM 992 N N . VAL A 1 119 ? 3.013 3.762 -8.247 1.00 89.81 119 VAL A N 1
ATOM 993 C CA . VAL A 1 119 ? 3.091 2.814 -7.126 1.00 89.81 119 VAL A CA 1
ATOM 994 C C . VAL A 1 119 ? 2.293 3.352 -5.938 1.00 89.81 119 VAL A C 1
ATOM 996 O O . VAL A 1 119 ? 1.359 2.694 -5.493 1.00 89.81 119 VAL A O 1
ATOM 999 N N . SER A 1 120 ? 2.549 4.593 -5.515 1.00 84.56 120 SER A N 1
ATOM 1000 C CA . SER A 1 120 ? 1.828 5.242 -4.411 1.00 84.56 120 SER A CA 1
ATOM 1001 C C . SER A 1 120 ? 0.307 5.260 -4.622 1.00 84.56 120 SER A C 1
ATOM 1003 O O . SER A 1 120 ? -0.442 4.908 -3.714 1.00 84.56 120 SER A O 1
ATOM 1005 N N . LYS A 1 121 ? -0.176 5.589 -5.830 1.00 85.62 121 LYS A N 1
ATOM 1006 C CA . LYS A 1 121 ? -1.620 5.562 -6.137 1.00 85.62 121 LYS A CA 1
ATOM 1007 C C . LYS A 1 121 ? -2.241 4.174 -5.988 1.00 85.62 121 LYS A C 1
ATOM 1009 O O . LYS A 1 121 ? -3.390 4.082 -5.567 1.00 85.62 121 LYS A O 1
ATOM 1014 N N . LYS A 1 122 ? -1.521 3.115 -6.366 1.00 89.75 122 LYS A N 1
ATOM 1015 C CA . LYS A 1 122 ? -2.005 1.735 -6.218 1.00 89.75 122 LYS A CA 1
ATOM 1016 C C . LYS A 1 122 ? -1.942 1.257 -4.769 1.00 89.75 122 LYS A C 1
ATOM 1018 O O . LYS A 1 122 ? -2.875 0.590 -4.333 1.00 89.75 122 LYS A O 1
ATOM 1023 N N . LEU A 1 123 ? -0.899 1.636 -4.030 1.00 88.31 123 LEU A N 1
ATOM 1024 C CA . LEU A 1 123 ? -0.746 1.289 -2.618 1.00 88.31 123 LEU A CA 1
ATOM 1025 C C . LEU A 1 123 ? -1.895 1.823 -1.765 1.00 88.31 123 LEU A C 1
ATOM 1027 O O . LEU A 1 123 ? -2.451 1.053 -0.997 1.00 88.31 123 LEU A O 1
ATOM 1031 N N . ILE A 1 124 ? -2.323 3.073 -1.979 1.00 83.94 124 ILE A N 1
ATOM 1032 C CA . ILE A 1 124 ? -3.452 3.670 -1.241 1.00 83.94 124 ILE A CA 1
ATOM 1033 C C . ILE A 1 124 ? -4.695 2.769 -1.290 1.00 83.94 124 ILE A C 1
ATOM 1035 O O . ILE A 1 124 ? -5.319 2.521 -0.266 1.00 83.94 124 ILE A O 1
ATOM 1039 N N . VAL A 1 125 ? -5.043 2.251 -2.472 1.00 84.56 125 VAL A N 1
ATOM 1040 C CA . VAL A 1 125 ? -6.228 1.394 -2.636 1.00 84.56 125 VAL A CA 1
ATOM 1041 C C . VAL A 1 125 ? -6.042 0.049 -1.930 1.00 84.56 125 VAL A C 1
ATOM 1043 O O . VAL A 1 125 ? -6.960 -0.438 -1.283 1.00 84.56 125 VAL A O 1
ATOM 1046 N N . ALA A 1 126 ? -4.857 -0.550 -2.036 1.00 87.12 126 ALA A N 1
ATOM 1047 C CA . ALA A 1 126 ? -4.588 -1.862 -1.453 1.00 87.12 126 ALA A CA 1
ATOM 1048 C C . ALA A 1 126 ? -4.408 -1.822 0.084 1.00 87.12 126 ALA A C 1
ATOM 1050 O O . ALA A 1 126 ? -4.719 -2.794 0.769 1.00 87.12 126 ALA A O 1
ATOM 1051 N N . GLU A 1 127 ? -3.954 -0.699 0.647 1.00 86.31 127 GLU A N 1
ATOM 1052 C CA . GLU A 1 127 ? -3.873 -0.467 2.100 1.00 86.31 127 GLU A CA 1
ATOM 1053 C C . GLU A 1 127 ? -5.243 -0.361 2.758 1.00 86.31 127 GLU A C 1
ATOM 1055 O O . GLU A 1 127 ? -5.430 -0.852 3.875 1.00 86.31 127 GLU A O 1
ATOM 1060 N N . GLU A 1 128 ? -6.197 0.278 2.072 1.00 89.31 128 GLU A N 1
ATOM 1061 C CA . GLU A 1 128 ? -7.569 0.396 2.560 1.00 89.31 128 GLU A CA 1
ATOM 1062 C C . GLU A 1 128 ? -8.171 -0.985 2.825 1.00 89.31 128 GLU A C 1
ATOM 1064 O O . GLU A 1 128 ? -8.841 -1.161 3.840 1.00 89.31 128 GLU A O 1
ATOM 1069 N N . ASP A 1 129 ? -7.901 -1.976 1.973 1.00 91.62 129 ASP A N 1
ATOM 1070 C CA . ASP A 1 129 ? -8.411 -3.339 2.146 1.00 91.62 129 ASP A CA 1
ATOM 1071 C C . ASP A 1 129 ? -7.871 -4.005 3.421 1.00 91.62 129 ASP A C 1
ATOM 1073 O O . ASP A 1 129 ? -8.655 -4.549 4.201 1.00 91.62 129 ASP A O 1
ATOM 1077 N N . ILE A 1 130 ? -6.561 -3.902 3.684 1.00 93.19 130 ILE A N 1
ATOM 1078 C CA . ILE A 1 130 ? -5.934 -4.476 4.891 1.00 93.19 130 ILE A CA 1
ATOM 1079 C C . ILE A 1 130 ? -6.488 -3.809 6.153 1.00 93.19 130 ILE A C 1
ATOM 1081 O O . ILE A 1 130 ? -6.854 -4.483 7.117 1.00 93.19 130 ILE A O 1
ATOM 1085 N N . LEU A 1 131 ? -6.574 -2.478 6.164 1.00 93.62 131 LEU A N 1
ATOM 1086 C CA . LEU A 1 131 ? -7.089 -1.755 7.324 1.00 93.62 131 LEU A CA 1
ATOM 1087 C C . LEU A 1 131 ? -8.593 -1.981 7.521 1.00 93.62 131 LEU A C 1
ATOM 1089 O O . LEU A 1 131 ? -9.045 -2.091 8.659 1.00 93.62 131 LEU A O 1
ATOM 1093 N N . ASN A 1 132 ? -9.372 -2.118 6.445 1.00 94.56 132 ASN A N 1
ATOM 1094 C CA . ASN A 1 132 ? -10.782 -2.495 6.536 1.00 94.56 132 ASN A CA 1
ATOM 1095 C C . ASN A 1 132 ? -10.957 -3.882 7.163 1.00 94.56 132 ASN A C 1
ATOM 1097 O O . ASN A 1 132 ? -11.859 -4.053 7.986 1.00 94.56 132 ASN A O 1
ATOM 1101 N N . GLU A 1 133 ? -10.120 -4.852 6.791 1.00 94.06 133 GLU A N 1
ATOM 1102 C CA . GLU A 1 133 ? -10.107 -6.192 7.387 1.00 94.06 133 GLU A CA 1
ATOM 1103 C C . GLU A 1 133 ? -9.786 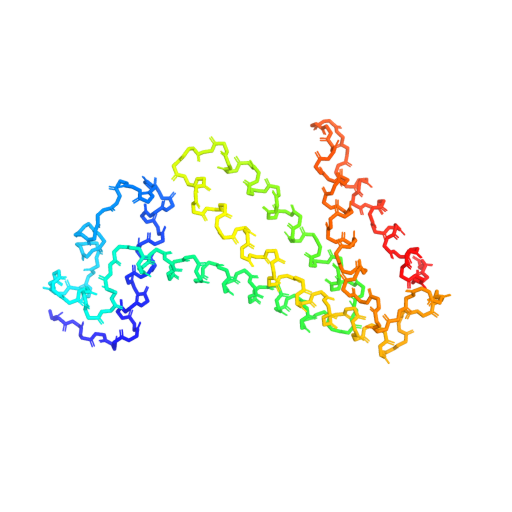-6.113 8.886 1.00 94.06 133 GLU A C 1
ATOM 1105 O O . GLU A 1 133 ? -10.598 -6.542 9.707 1.00 94.06 133 GLU A O 1
ATOM 1110 N N . LEU A 1 134 ? -8.696 -5.434 9.256 1.00 94.19 134 LEU A N 1
ATOM 1111 C CA . LEU A 1 134 ? -8.288 -5.255 10.651 1.00 94.19 134 LEU A CA 1
ATOM 1112 C C . LEU A 1 134 ? -9.374 -4.580 11.509 1.00 94.19 134 LEU A C 1
ATOM 1114 O O . LEU A 1 134 ? -9.734 -5.094 12.566 1.00 94.19 134 LEU A O 1
ATOM 1118 N N . ILE A 1 135 ? -9.936 -3.452 11.063 1.00 94.00 135 ILE A N 1
ATOM 1119 C CA . ILE A 1 135 ? -10.990 -2.737 11.808 1.00 94.00 135 ILE A CA 1
ATOM 1120 C C . ILE A 1 135 ? -12.271 -3.579 11.897 1.00 94.00 135 ILE A C 1
ATOM 1122 O O . ILE A 1 135 ? -12.973 -3.547 12.912 1.00 94.00 135 ILE A O 1
ATOM 1126 N N . THR A 1 136 ? -12.583 -4.354 10.856 1.00 94.06 136 THR A N 1
ATOM 1127 C CA . THR A 1 136 ? -13.715 -5.290 10.872 1.00 94.06 136 THR A CA 1
ATOM 1128 C C . THR A 1 136 ? -13.526 -6.375 11.925 1.00 94.06 136 THR A C 1
ATOM 1130 O O . THR A 1 136 ? -14.480 -6.695 12.638 1.00 94.06 136 THR A O 1
ATOM 1133 N N . ASP A 1 137 ? -12.325 -6.930 12.042 1.00 92.44 137 ASP A N 1
ATOM 1134 C CA . ASP A 1 137 ? -12.025 -7.956 13.038 1.00 92.44 137 ASP A CA 1
ATOM 1135 C C . ASP A 1 137 ? -12.059 -7.384 14.454 1.00 92.44 137 ASP A C 1
ATOM 1137 O O . ASP A 1 137 ? -12.740 -7.942 15.312 1.00 92.44 137 ASP A O 1
ATOM 1141 N N . MET A 1 138 ? -11.483 -6.197 14.671 1.00 92.25 138 MET A N 1
ATOM 1142 C CA . MET A 1 138 ? -11.573 -5.488 15.955 1.00 92.25 138 MET A CA 1
ATOM 1143 C C . MET A 1 138 ? -13.026 -5.245 16.397 1.00 92.25 138 MET A C 1
ATOM 1145 O O . MET A 1 138 ? -13.329 -5.320 17.587 1.00 92.25 138 MET A O 1
ATOM 1149 N N . LEU A 1 139 ? -13.935 -4.960 15.456 1.00 91.50 139 LEU A N 1
ATOM 1150 C CA . LEU A 1 139 ? -15.369 -4.821 15.737 1.00 91.50 139 LEU A CA 1
ATOM 1151 C C . LEU A 1 139 ? -16.031 -6.153 16.098 1.00 91.50 139 LEU A C 1
ATOM 1153 O O . LEU A 1 139 ? -16.846 -6.201 17.017 1.00 91.50 139 LEU A O 1
ATOM 1157 N N . LYS A 1 140 ? -15.727 -7.225 15.358 1.00 90.25 140 LYS A N 1
ATOM 1158 C CA . LYS A 1 140 ? -16.312 -8.558 15.589 1.00 90.25 140 LYS A CA 1
ATOM 1159 C C . LYS A 1 140 ? -15.847 -9.178 16.902 1.00 90.25 140 LYS A C 1
ATOM 1161 O O . LYS A 1 140 ? -16.616 -9.901 17.523 1.00 90.25 140 LYS A O 1
ATOM 1166 N N . GLU A 1 141 ? -14.611 -8.900 17.297 1.00 89.50 141 GLU A N 1
ATOM 1167 C CA . GLU A 1 141 ? -14.012 -9.348 18.557 1.00 89.50 141 GLU A CA 1
ATOM 1168 C C . GLU A 1 141 ? -14.344 -8.416 19.735 1.00 89.50 141 GLU A C 1
ATOM 1170 O O . GLU A 1 141 ? -13.834 -8.602 20.834 1.00 89.50 141 GLU A O 1
ATOM 1175 N N . GLU A 1 142 ? -15.203 -7.412 19.515 1.00 87.94 142 GLU A N 1
ATOM 1176 C CA . GLU A 1 142 ? -15.660 -6.440 20.518 1.00 87.94 142 GLU A CA 1
ATOM 1177 C C . GLU A 1 142 ? -14.531 -5.618 21.175 1.00 87.94 142 GLU A C 1
ATOM 1179 O O . GLU A 1 142 ? -14.754 -4.954 22.190 1.00 87.94 142 GLU A O 1
ATOM 1184 N N . ILE A 1 143 ? -13.344 -5.582 20.555 1.00 87.00 143 ILE A N 1
ATOM 1185 C CA . ILE A 1 143 ? -12.172 -4.799 20.986 1.00 87.00 143 ILE A CA 1
ATOM 1186 C C . ILE A 1 143 ? -12.468 -3.298 20.911 1.00 87.00 143 ILE A C 1
ATOM 1188 O O . ILE A 1 143 ? -12.021 -2.525 21.759 1.00 87.00 143 ILE A O 1
ATOM 1192 N N . ILE A 1 144 ? -13.232 -2.885 19.896 1.00 86.50 144 ILE A N 1
ATOM 1193 C CA . ILE A 1 144 ? -13.678 -1.501 19.696 1.00 86.50 144 ILE A CA 1
ATOM 1194 C C . ILE A 1 144 ? -15.201 -1.464 19.761 1.00 86.50 144 ILE A C 1
ATOM 1196 O O . ILE A 1 144 ? -15.869 -2.089 18.941 1.00 86.50 144 ILE A O 1
ATOM 1200 N N . SER A 1 145 ? -15.786 -0.807 20.768 1.00 68.69 145 SER A N 1
ATOM 1201 C CA . SER A 1 145 ? -17.247 -0.909 20.960 1.00 68.69 145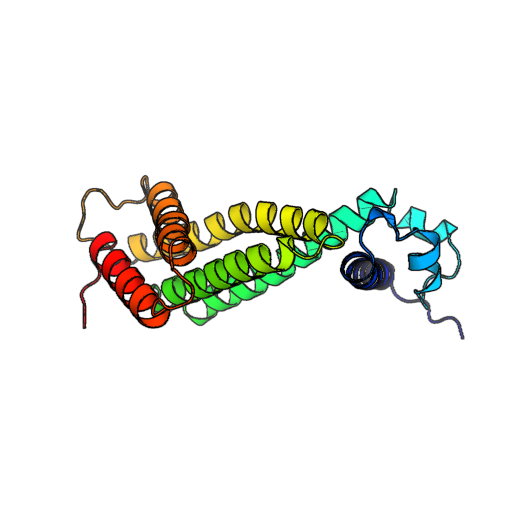 SER A CA 1
ATOM 1202 C C . SER A 1 145 ? -17.915 0.137 21.865 1.00 68.69 145 SER A C 1
ATOM 1204 O O . SER A 1 145 ? -19.075 -0.032 22.236 1.00 68.69 145 SER A O 1
ATOM 1206 N N . SER A 1 146 ? -17.288 1.273 22.183 1.00 63.03 146 SER A N 1
ATOM 1207 C CA . SER A 1 146 ? -17.950 2.283 23.036 1.00 63.03 146 SER A CA 1
ATOM 1208 C C . SER A 1 146 ? -18.811 3.312 22.282 1.00 63.03 146 SER A C 1
ATOM 1210 O O . SER A 1 146 ? -19.588 4.032 22.913 1.00 63.03 146 SER A O 1
ATOM 1212 N N . ASN A 1 147 ? -18.718 3.391 20.947 1.00 72.38 147 ASN A N 1
ATOM 1213 C CA . ASN A 1 147 ? -19.310 4.474 20.155 1.00 72.38 147 ASN A CA 1
ATOM 1214 C C . ASN A 1 147 ? -20.371 3.973 19.146 1.00 72.38 147 ASN A C 1
ATOM 1216 O O . ASN A 1 147 ? -20.024 3.227 18.232 1.00 72.38 147 ASN A O 1
ATOM 1220 N N . PRO A 1 148 ? -21.638 4.442 19.211 1.00 77.88 148 PRO A N 1
ATOM 1221 C CA . PRO A 1 148 ? -22.691 4.084 18.247 1.00 77.88 148 PRO A CA 1
ATOM 1222 C C . PRO A 1 148 ? -22.362 4.403 16.778 1.00 77.88 148 PRO A C 1
ATOM 1224 O O . PRO A 1 148 ? -22.935 3.803 15.863 1.00 77.88 148 PRO A O 1
ATOM 1227 N N . LEU A 1 149 ? -21.450 5.350 16.532 1.00 80.94 149 LEU A N 1
ATOM 1228 C CA . LEU A 1 149 ? -20.984 5.713 15.192 1.00 80.94 149 LEU A CA 1
ATOM 1229 C C . LEU A 1 149 ? -20.001 4.688 14.602 1.00 80.94 149 LEU A C 1
ATOM 1231 O O . LEU A 1 149 ? -19.772 4.696 13.389 1.00 80.94 149 LEU A O 1
ATOM 1235 N N . ILE A 1 150 ? -19.452 3.787 15.420 1.00 88.00 150 ILE A N 1
ATOM 1236 C CA . ILE A 1 150 ? -18.485 2.767 15.007 1.00 88.00 150 ILE A CA 1
ATOM 1237 C C . ILE A 1 150 ? -19.191 1.422 14.918 1.00 88.00 150 ILE A C 1
ATOM 1239 O O . ILE A 1 150 ? -19.615 0.836 15.907 1.00 88.00 150 ILE A O 1
ATOM 1243 N N . ASN A 1 151 ? -19.369 0.957 13.686 1.00 89.25 151 ASN A N 1
ATOM 1244 C CA . ASN A 1 151 ? -20.018 -0.302 13.367 1.00 89.25 151 ASN A CA 1
ATOM 1245 C C . ASN A 1 151 ? -19.560 -0.789 11.985 1.00 89.25 151 ASN A C 1
ATOM 1247 O O . ASN A 1 151 ? -18.898 -0.072 11.236 1.00 89.25 151 ASN A O 1
ATOM 1251 N N . LEU A 1 152 ? -19.970 -2.000 11.602 1.00 89.38 152 LEU A N 1
ATOM 1252 C CA . LEU A 1 152 ? -19.555 -2.617 10.336 1.00 89.38 152 LEU A CA 1
ATOM 1253 C C . LEU A 1 152 ? -19.894 -1.782 9.087 1.00 89.38 152 LEU A C 1
ATOM 1255 O O . LEU A 1 152 ? -19.224 -1.905 8.066 1.00 89.38 152 LEU A O 1
ATOM 1259 N N . LYS A 1 153 ? -20.911 -0.910 9.141 1.00 91.62 153 LYS A N 1
ATOM 1260 C CA . LYS A 1 153 ? -21.259 -0.030 8.012 1.00 91.62 153 LYS A CA 1
ATOM 1261 C C . LYS A 1 153 ? -20.354 1.198 7.928 1.00 91.62 153 LYS A C 1
ATOM 1263 O O . LYS A 1 153 ? -20.282 1.805 6.859 1.00 91.62 153 LYS A O 1
ATOM 1268 N N . SER A 1 154 ? -19.695 1.577 9.026 1.00 92.00 154 SER A N 1
ATOM 1269 C CA . SER A 1 154 ? -18.806 2.735 9.079 1.00 92.00 154 SER A CA 1
ATOM 1270 C C . SER A 1 154 ? -17.323 2.416 8.869 1.00 92.00 154 SER A C 1
ATOM 1272 O O . SER A 1 154 ? -16.561 3.356 8.657 1.00 92.00 154 SER A O 1
ATOM 1274 N N . VAL A 1 155 ? -16.931 1.134 8.810 1.00 93.69 155 VAL A N 1
ATOM 1275 C CA . VAL A 1 155 ? -15.534 0.663 8.655 1.00 93.69 155 VAL A CA 1
ATOM 1276 C C . VAL A 1 155 ? -14.756 1.450 7.602 1.00 93.69 155 VAL A C 1
ATOM 1278 O O . VAL A 1 155 ? -13.763 2.079 7.938 1.00 93.69 155 VAL A O 1
ATOM 1281 N N . LYS A 1 156 ? -15.251 1.523 6.360 1.00 93.25 156 LYS A N 1
ATOM 1282 C CA . LYS A 1 156 ? -14.542 2.233 5.279 1.00 93.25 156 LYS A CA 1
ATOM 1283 C C . LYS A 1 156 ? -14.291 3.717 5.572 1.00 93.25 156 LYS A C 1
ATOM 1285 O O . LYS A 1 156 ? -13.294 4.274 5.132 1.00 93.25 156 LYS A O 1
ATOM 1290 N N . TYR A 1 157 ? -15.201 4.371 6.298 1.00 92.94 157 TYR A N 1
ATOM 1291 C CA . TYR A 1 157 ? -15.056 5.782 6.652 1.00 92.94 157 TYR A CA 1
ATOM 1292 C C . TYR A 1 157 ? -14.069 5.956 7.804 1.00 92.94 157 TYR A C 1
ATOM 1294 O O . TYR A 1 157 ? -13.310 6.919 7.802 1.00 92.94 157 TYR A O 1
ATOM 1302 N N . ILE A 1 158 ? -14.062 5.017 8.755 1.00 92.50 158 ILE A N 1
ATOM 1303 C CA . ILE A 1 158 ? -13.090 4.978 9.851 1.00 92.50 158 ILE A CA 1
ATOM 1304 C C . ILE A 1 158 ? -11.694 4.760 9.275 1.00 92.50 158 ILE A C 1
ATOM 1306 O O . ILE A 1 158 ? -10.818 5.576 9.524 1.00 92.50 158 ILE A O 1
ATOM 1310 N N . THR A 1 159 ? -11.505 3.736 8.444 1.00 92.94 159 THR A N 1
ATOM 1311 C CA . THR A 1 159 ? -10.230 3.442 7.778 1.00 92.94 159 THR A CA 1
ATOM 1312 C C . THR A 1 159 ? -9.707 4.647 7.003 1.00 92.94 159 THR A C 1
ATOM 1314 O O . THR A 1 159 ? -8.578 5.076 7.231 1.00 92.94 159 THR A O 1
ATOM 1317 N N . ALA A 1 160 ? -10.539 5.256 6.151 1.00 92.31 160 ALA A N 1
ATOM 1318 C CA . ALA A 1 160 ? -10.146 6.449 5.408 1.00 92.31 160 ALA A CA 1
ATOM 1319 C C . ALA A 1 160 ? -9.778 7.613 6.344 1.00 92.31 160 ALA A C 1
ATOM 1321 O O . ALA A 1 160 ? -8.767 8.282 6.134 1.00 92.31 160 ALA A O 1
ATOM 1322 N N . PHE A 1 161 ? -10.566 7.855 7.397 1.00 93.25 161 PHE A N 1
ATOM 1323 C CA . PHE A 1 161 ? -10.271 8.907 8.370 1.00 93.25 161 PHE A CA 1
ATOM 1324 C C . PHE A 1 161 ? -8.957 8.657 9.112 1.00 93.25 161 PHE A C 1
ATOM 1326 O O . PHE A 1 161 ? -8.194 9.601 9.295 1.00 93.25 161 PHE A O 1
ATOM 1333 N N . LEU A 1 162 ? -8.680 7.409 9.501 1.00 92.62 162 LEU A N 1
ATOM 1334 C CA . LEU A 1 162 ? -7.422 7.022 10.128 1.00 92.62 162 LEU A CA 1
ATOM 1335 C C . LEU A 1 162 ? -6.263 7.352 9.190 1.00 92.62 162 LEU A C 1
ATOM 1337 O O . LEU A 1 162 ? -5.469 8.209 9.542 1.00 92.62 162 LEU A O 1
ATOM 1341 N N . ILE A 1 163 ? -6.234 6.795 7.975 1.00 90.06 163 ILE A N 1
ATOM 1342 C CA . ILE A 1 163 ? -5.145 7.001 7.002 1.00 90.06 163 ILE A CA 1
ATOM 1343 C C . ILE A 1 163 ? -4.922 8.492 6.709 1.00 90.06 163 ILE A C 1
ATOM 1345 O O . ILE A 1 163 ? -3.815 9.015 6.858 1.00 90.06 163 ILE A O 1
ATOM 1349 N N . TYR A 1 164 ? -5.968 9.198 6.273 1.00 89.75 164 TYR A N 1
ATOM 1350 C CA . TYR A 1 164 ? -5.822 10.579 5.816 1.00 89.75 164 TYR A CA 1
ATOM 1351 C C . TYR A 1 164 ? -5.666 11.568 6.970 1.00 89.75 164 TYR A C 1
ATOM 1353 O O . TYR A 1 164 ? -4.944 12.554 6.822 1.00 89.75 164 TYR A O 1
ATOM 1361 N N . GLY A 1 165 ? -6.316 11.318 8.107 1.00 91.75 165 GLY A N 1
ATOM 1362 C CA . GLY A 1 165 ? -6.232 12.163 9.293 1.00 91.75 165 GLY A CA 1
ATOM 1363 C C . GLY A 1 165 ? -4.830 12.159 9.889 1.00 91.75 165 GLY A C 1
ATOM 1364 O O . GLY A 1 165 ? -4.248 13.228 10.082 1.00 91.75 165 GLY A O 1
ATOM 1365 N N . SER A 1 166 ? -4.243 10.980 10.109 1.00 91.38 166 SER A N 1
ATOM 1366 C CA . SER A 1 166 ? -2.880 10.888 10.638 1.00 91.38 166 SER A CA 1
ATOM 1367 C C . SER A 1 166 ? -1.828 11.336 9.627 1.00 91.38 166 SER A C 1
ATOM 1369 O O . SER A 1 166 ? -0.905 12.059 10.001 1.00 91.3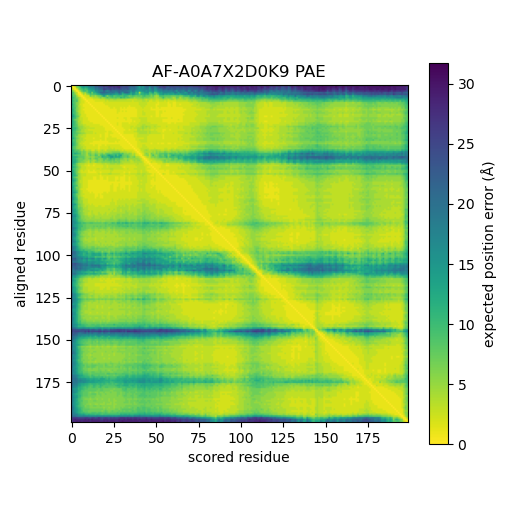8 166 SER A O 1
ATOM 1371 N N . ASN A 1 167 ? -1.992 11.023 8.337 1.00 88.00 167 ASN A N 1
ATOM 1372 C CA . ASN A 1 167 ? -1.099 11.552 7.306 1.00 88.00 167 ASN A CA 1
ATOM 1373 C C . ASN A 1 167 ? -1.169 13.088 7.220 1.00 88.00 167 ASN A C 1
ATOM 1375 O O . ASN A 1 167 ? -0.142 13.739 7.054 1.00 88.00 167 ASN A O 1
ATOM 1379 N N . GLY A 1 168 ? -2.360 13.679 7.359 1.00 88.38 168 GLY A N 1
ATOM 1380 C CA . GLY A 1 168 ? -2.546 15.131 7.365 1.00 88.38 168 GLY A CA 1
ATOM 1381 C C . GLY A 1 168 ? -1.797 15.824 8.504 1.00 88.38 168 GLY A C 1
ATOM 1382 O O . GLY A 1 168 ? -1.174 16.857 8.272 1.00 88.38 168 GLY A O 1
ATOM 1383 N N . ILE A 1 169 ? -1.797 15.226 9.701 1.00 91.06 169 ILE A N 1
ATOM 1384 C CA . ILE A 1 169 ? -1.008 15.709 10.845 1.00 91.06 169 ILE A CA 1
ATOM 1385 C C . ILE A 1 169 ? 0.487 15.670 10.508 1.00 91.06 169 ILE A C 1
ATOM 1387 O O . ILE A 1 169 ? 1.168 16.680 10.644 1.00 91.06 169 ILE A O 1
ATOM 1391 N N . LEU A 1 170 ? 0.988 14.533 10.014 1.00 88.25 170 LEU A N 1
ATOM 1392 C CA . LEU A 1 170 ? 2.419 14.341 9.748 1.00 88.25 170 LEU A CA 1
ATOM 1393 C C . LEU A 1 170 ? 2.955 15.217 8.611 1.00 88.25 170 LEU A C 1
ATOM 1395 O O . LEU A 1 170 ? 4.077 15.705 8.692 1.00 88.25 170 LEU A O 1
ATOM 1399 N N . VAL A 1 171 ? 2.167 15.434 7.557 1.00 83.56 171 VAL A N 1
ATOM 1400 C CA . VAL A 1 171 ? 2.539 16.329 6.446 1.00 83.56 171 VAL A CA 1
ATOM 1401 C C . VAL A 1 171 ? 2.467 17.801 6.853 1.00 83.56 171 VAL A C 1
ATOM 1403 O O . VAL A 1 171 ? 3.156 18.631 6.266 1.00 83.56 171 VAL A O 1
ATOM 1406 N N . GLY A 1 172 ? 1.643 18.131 7.850 1.00 84.75 172 GLY A N 1
ATOM 1407 C CA . GLY A 1 172 ? 1.534 19.480 8.398 1.00 84.75 172 GLY A CA 1
ATOM 1408 C C . GLY A 1 172 ? 2.698 19.901 9.299 1.00 84.75 172 GLY A C 1
ATOM 1409 O O . GLY A 1 172 ? 2.753 21.074 9.661 1.00 84.75 172 GLY A O 1
ATOM 1410 N N . LEU A 1 173 ? 3.604 18.981 9.655 1.00 84.81 173 LEU A N 1
ATOM 1411 C CA . LEU A 1 173 ? 4.755 19.270 10.510 1.00 84.81 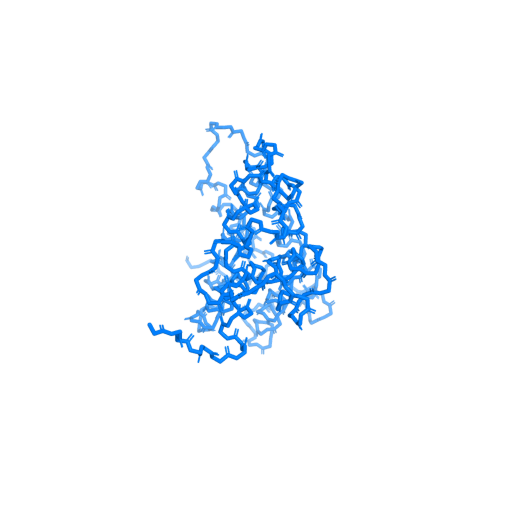173 LEU A CA 1
ATOM 1412 C C . LEU A 1 173 ? 5.786 20.152 9.794 1.00 84.81 173 LEU A C 1
ATOM 1414 O O . LEU A 1 173 ? 6.138 19.933 8.631 1.00 84.81 173 LEU A O 1
ATOM 1418 N N . ASN A 1 174 ? 6.321 21.123 10.523 1.00 86.50 174 ASN A N 1
ATOM 1419 C CA . ASN A 1 174 ? 7.513 21.867 10.146 1.00 86.50 174 ASN A CA 1
ATOM 1420 C C . ASN A 1 174 ? 8.776 21.022 10.396 1.00 86.50 174 ASN A C 1
ATOM 1422 O O . ASN A 1 174 ? 8.748 20.091 11.199 1.00 86.50 174 ASN A O 1
ATOM 1426 N N . PRO A 1 175 ? 9.919 21.358 9.766 1.00 81.19 175 PRO A N 1
ATOM 1427 C CA . PRO A 1 175 ? 11.171 20.621 9.959 1.00 81.19 175 PRO A CA 1
ATOM 1428 C C . PRO A 1 175 ? 11.670 20.536 11.409 1.00 81.19 175 PRO A C 1
ATOM 1430 O O . PRO A 1 175 ? 12.388 19.595 11.734 1.00 81.19 175 PRO A O 1
ATOM 1433 N N . ASP A 1 176 ? 11.309 21.511 12.247 1.00 87.62 176 ASP A N 1
ATOM 1434 C CA . ASP A 1 176 ? 11.719 21.593 13.653 1.00 87.62 176 ASP A CA 1
ATOM 1435 C C . ASP A 1 176 ? 10.701 20.952 14.618 1.00 87.62 176 ASP A C 1
ATOM 1437 O O . ASP A 1 176 ? 10.964 20.883 15.819 1.00 87.62 176 ASP A O 1
ATOM 1441 N N . ASP A 1 177 ? 9.545 20.498 14.116 1.00 87.88 177 ASP A N 1
ATOM 1442 C CA . ASP A 1 177 ? 8.500 19.902 14.950 1.00 87.88 177 ASP A CA 1
ATOM 1443 C C . ASP A 1 177 ? 8.877 18.468 15.371 1.00 87.88 177 ASP A C 1
ATOM 1445 O O . ASP A 1 177 ? 9.461 17.695 14.601 1.00 87.88 177 ASP A O 1
ATOM 1449 N N . ASP A 1 178 ? 8.508 18.082 16.596 1.00 89.50 178 ASP A N 1
ATOM 1450 C CA . ASP A 1 178 ? 8.777 16.743 17.122 1.00 89.50 178 ASP A CA 1
ATOM 1451 C C . ASP A 1 178 ? 7.816 15.710 16.509 1.00 89.50 178 ASP A C 1
ATOM 1453 O O . ASP A 1 178 ? 6.635 15.596 16.851 1.00 89.50 178 ASP A O 1
ATOM 1457 N N . ARG A 1 179 ? 8.346 14.915 15.575 1.00 86.88 179 ARG A N 1
ATOM 1458 C CA . ARG A 1 179 ? 7.592 13.848 14.911 1.00 86.88 179 ARG A CA 1
ATOM 1459 C C . ARG A 1 179 ? 7.136 12.753 15.879 1.00 86.88 179 ARG A C 1
ATOM 1461 O O . ARG A 1 179 ? 6.104 12.128 15.628 1.00 86.88 179 ARG A O 1
ATOM 1468 N N . GLU A 1 180 ? 7.880 12.497 16.950 1.00 88.00 180 GLU A N 1
ATOM 1469 C CA . GLU A 1 180 ? 7.502 11.486 17.937 1.00 88.00 180 GLU A CA 1
ATOM 1470 C C . GLU A 1 180 ? 6.335 11.974 18.796 1.00 88.00 180 GLU A C 1
ATOM 1472 O O . GLU A 1 180 ? 5.377 11.229 19.006 1.00 88.00 180 GLU A O 1
ATOM 1477 N N . GLU A 1 181 ? 6.343 13.246 19.195 1.00 91.50 181 GLU A N 1
ATOM 1478 C CA . GLU A 1 181 ? 5.197 13.886 19.852 1.00 91.50 181 GLU A CA 1
ATOM 1479 C C . GLU A 1 181 ? 3.939 13.819 18.965 1.00 91.50 181 GLU A C 1
ATOM 1481 O O . GLU A 1 181 ? 2.862 13.416 19.417 1.00 91.50 181 GLU A O 1
ATOM 1486 N N . ALA A 1 182 ? 4.073 14.110 17.667 1.00 90.94 182 ALA A N 1
ATOM 1487 C CA . ALA A 1 182 ? 2.969 13.986 16.715 1.00 90.94 182 ALA A CA 1
ATOM 1488 C C . ALA A 1 182 ? 2.430 12.545 16.621 1.00 90.94 182 ALA A C 1
ATOM 1490 O O . ALA A 1 182 ? 1.213 12.336 16.640 1.00 90.94 182 ALA A O 1
ATOM 1491 N N . ASN A 1 183 ? 3.312 11.540 16.568 1.00 88.88 183 ASN A N 1
ATOM 1492 C CA . ASN A 1 183 ? 2.919 10.126 16.577 1.00 88.88 183 ASN A CA 1
ATOM 1493 C C . ASN A 1 183 ? 2.176 9.740 17.867 1.00 88.88 183 ASN A C 1
ATOM 1495 O O . ASN A 1 183 ? 1.191 8.995 17.809 1.00 88.88 183 ASN A O 1
ATOM 1499 N N . GLN A 1 184 ? 2.603 10.258 19.022 1.00 90.44 184 GLN A N 1
ATOM 1500 C CA . GLN A 1 184 ? 1.918 10.037 20.298 1.00 90.44 184 GLN A CA 1
ATOM 1501 C C . GLN A 1 184 ? 0.504 10.628 20.283 1.00 90.44 184 GLN A C 1
ATOM 1503 O O . GLN A 1 184 ? -0.451 9.943 20.657 1.00 90.44 184 GLN A O 1
ATOM 1508 N N . HIS A 1 185 ? 0.334 11.852 19.782 1.00 92.50 185 HIS A N 1
ATOM 1509 C CA . HIS A 1 185 ? -0.990 12.462 19.643 1.00 92.50 185 HIS A CA 1
ATOM 1510 C C . HIS A 1 185 ? -1.890 11.716 18.656 1.00 92.50 185 HIS A C 1
ATOM 1512 O O . HIS A 1 185 ? -3.071 11.517 18.946 1.00 92.50 185 HIS A O 1
ATOM 1518 N N . ILE A 1 186 ? -1.344 11.247 17.531 1.00 92.25 186 ILE A N 1
ATOM 1519 C CA . ILE A 1 186 ? -2.072 10.384 16.592 1.00 92.25 186 ILE A CA 1
ATOM 1520 C C . ILE A 1 186 ? -2.582 9.136 17.317 1.00 92.25 186 ILE A C 1
ATOM 1522 O O . ILE A 1 186 ? -3.770 8.832 17.230 1.00 92.25 186 ILE A O 1
ATOM 1526 N N . ARG A 1 187 ? -1.729 8.447 18.086 1.00 89.69 187 ARG A N 1
ATOM 1527 C CA . ARG A 1 187 ? -2.130 7.259 18.856 1.00 89.69 187 ARG A CA 1
ATOM 1528 C C . ARG A 1 187 ? -3.299 7.554 19.799 1.00 89.69 187 ARG A C 1
ATOM 1530 O O . ARG A 1 187 ? -4.271 6.802 19.799 1.00 89.69 187 ARG A O 1
ATOM 1537 N N . LEU A 1 188 ? -3.223 8.647 20.558 1.00 90.50 188 LEU A N 1
ATOM 1538 C CA . LEU A 1 188 ? -4.273 9.045 21.501 1.00 90.50 188 LEU A CA 1
ATOM 1539 C C . LEU A 1 188 ? -5.600 9.346 20.790 1.00 90.50 188 LEU A C 1
ATOM 1541 O O . LEU A 1 188 ? -6.649 8.888 21.234 1.00 90.50 188 LEU A O 1
ATOM 1545 N N . LEU A 1 189 ? -5.561 10.060 19.660 1.00 92.19 189 LEU A N 1
ATOM 1546 C CA . LEU A 1 189 ? -6.754 10.349 18.856 1.00 92.19 189 LEU A CA 1
ATOM 1547 C C . LEU A 1 189 ? -7.397 9.075 18.300 1.00 92.19 189 LEU A C 1
ATOM 1549 O O . LEU A 1 189 ? -8.621 8.972 18.269 1.00 92.19 189 LEU A O 1
ATOM 1553 N N . ILE A 1 190 ? -6.588 8.103 17.874 1.00 91.06 190 ILE A N 1
ATOM 1554 C CA . ILE A 1 190 ? -7.074 6.809 17.379 1.00 91.06 190 ILE A CA 1
ATOM 1555 C C . ILE A 1 190 ? -7.730 6.014 18.507 1.00 91.06 190 ILE A C 1
ATOM 1557 O O . ILE A 1 190 ? -8.816 5.473 18.311 1.00 91.06 190 ILE A O 1
ATOM 1561 N N . GLN A 1 191 ? -7.102 5.954 19.682 1.00 87.81 191 GLN A N 1
ATOM 1562 C CA . GLN A 1 191 ? -7.665 5.272 20.849 1.00 87.81 191 GLN A CA 1
ATOM 1563 C C . GLN A 1 191 ? -9.001 5.890 21.269 1.00 87.81 191 GLN A C 1
ATOM 1565 O O . GLN A 1 191 ? -9.967 5.154 21.467 1.00 87.81 191 GLN A O 1
ATOM 1570 N N . GLU A 1 192 ? -9.075 7.222 21.325 1.00 89.00 192 GLU A N 1
ATOM 1571 C CA . GLU A 1 192 ? -10.306 7.951 21.641 1.00 89.00 192 GLU A CA 1
ATOM 1572 C C . GLU A 1 192 ? -11.390 7.699 20.589 1.00 89.00 192 GLU A C 1
ATOM 1574 O O . GLU A 1 192 ? -12.519 7.350 20.935 1.00 89.00 192 GLU A O 1
ATOM 1579 N N . LEU A 1 193 ? -11.043 7.809 19.300 1.00 89.50 193 LEU A N 1
ATOM 1580 C CA . LEU A 1 193 ? -11.969 7.541 18.203 1.00 89.50 193 LEU A CA 1
ATOM 1581 C C . LEU A 1 193 ? -12.538 6.130 18.326 1.00 89.50 193 LEU A C 1
ATOM 1583 O O . LEU A 1 193 ? -13.754 5.978 18.347 1.00 89.50 193 LEU A O 1
ATOM 1587 N N . LEU A 1 194 ? -11.671 5.120 18.428 1.00 88.94 194 LEU A N 1
ATOM 1588 C CA . LEU A 1 194 ? -12.043 3.706 18.457 1.00 88.94 194 LEU A CA 1
ATOM 1589 C C . LEU A 1 194 ? -12.622 3.246 19.803 1.00 88.94 194 LEU A C 1
ATOM 1591 O O . LEU A 1 194 ? -13.129 2.127 19.899 1.00 88.94 194 LEU A O 1
ATOM 1595 N N . GLY A 1 195 ? -12.577 4.087 20.835 1.00 86.31 195 GLY A N 1
ATOM 1596 C CA . GLY A 1 195 ? -13.098 3.742 22.150 1.00 86.31 195 GLY A CA 1
ATOM 1597 C C . GLY A 1 195 ? -12.261 2.711 22.906 1.00 86.31 195 GLY A C 1
ATOM 1598 O O . GLY A 1 195 ? -12.807 1.988 23.742 1.00 86.31 195 GLY A O 1
ATOM 1599 N N . ILE A 1 196 ? -10.965 2.617 22.604 1.00 83.19 196 ILE A N 1
ATOM 1600 C CA . ILE A 1 196 ? -10.034 1.685 23.248 1.00 83.19 196 ILE A CA 1
ATOM 1601 C C . ILE A 1 196 ? -9.463 2.370 24.489 1.00 83.19 196 ILE A C 1
ATOM 1603 O O . ILE A 1 196 ? -8.930 3.476 24.399 1.00 83.19 196 ILE A O 1
ATOM 1607 N N . LYS A 1 197 ? -9.573 1.731 25.659 1.00 63.38 197 LYS A N 1
ATOM 1608 C CA . LYS A 1 197 ? -9.069 2.306 26.914 1.00 63.38 197 LYS A CA 1
ATOM 1609 C C . LYS A 1 197 ? -7.547 2.485 26.882 1.00 63.38 197 LYS A C 1
ATOM 1611 O O . LYS A 1 197 ? -6.821 1.663 26.332 1.00 63.38 197 LYS A O 1
ATOM 1616 N N . ILE A 1 198 ? -7.098 3.565 27.515 1.00 54.56 198 ILE A N 1
ATOM 1617 C CA . ILE A 1 198 ? -5.694 3.855 27.802 1.00 54.56 198 ILE A CA 1
ATOM 1618 C C . ILE A 1 198 ? -5.307 3.007 29.023 1.00 54.56 198 ILE A C 1
ATOM 1620 O O . ILE A 1 198 ? -5.901 3.191 30.087 1.00 54.56 198 ILE A O 1
ATOM 1624 N N . GLU A 1 199 ? -4.372 2.069 28.861 1.00 47.97 199 GLU A N 1
ATOM 1625 C CA . GLU A 1 199 ? -3.587 1.527 29.984 1.00 47.97 199 GLU A CA 1
ATOM 1626 C C . GLU A 1 199 ? -2.350 2.393 30.224 1.00 47.97 199 GLU A C 1
ATOM 1628 O O . GLU A 1 199 ? -1.701 2.783 29.221 1.00 47.97 199 GLU A O 1
#

Radius of gyration: 21.11 Å; Cα contacts (8 Å, |Δi|>4): 163; chains: 1; bounding box: 49×46×60 Å

InterPro domains:
  IPR001647 DNA-binding HTH domain, TetR-type [PF00440] (14-62)
  IPR009057 Homedomain-like superfamily [SSF46689] (2-80)
  IPR050624 Nucleoid occlusion factor SlmA/HTH-type transcriptional regulator [PTHR43479] (1-170)

Organism: NCBI:txid1494462

Secondary structure (DSSP, 8-state):
------HHHHHHHHHHHHHHHHHHH-TTT--HHHHHHH-SS---GGGHHHH-SSHHHHHHHHHHHHHHHHHHHHHHHHHHTTTSHHHHHHHHHHHHHHHHHHHHHHTTSTTTHHHHHHHHHHHHHHHHHHHHHHHHHHHHTTSS-S-TT-STTTHHHHHHHHHHHHHHHHHT--TTS-HHHHHHHHHHHHHHHHTPPP-